Protein AF-A0A534XNW6-F1 (afdb_monomer)

Nearest PDB structures (foldseek):
  6uzi-assembly2_D  TM=9.357E-01  e=8.043E-11  Elizabethkingia anophelis NUHP1
  3urh-assembly1_A  TM=9.226E-01  e=1.064E-09  Sinorhizobium meliloti 1021
  5vdn-assembly1_B  TM=9.084E-01  e=1.914E-08  Yersinia pestis KIM10+
  1get-assembly1_B  TM=9.087E-01  e=2.767E-08  Escherichia coli
  1geu-assembly1_A  TM=9.110E-01  e=3.130E-08  Escherichia coli

pLDDT: mean 72.31, std 28.42, range [26.05, 97.75]

Structure (mmCIF, N/CA/C/O backbone):
data_AF-A0A534XNW6-F1
#
_entry.id   AF-A0A534XNW6-F1
#
loop_
_atom_site.group_PDB
_atom_site.id
_atom_site.type_symbol
_atom_site.label_atom_id
_atom_site.label_alt_id
_atom_site.label_comp_id
_atom_site.label_asym_id
_atom_site.label_entity_id
_atom_site.label_seq_id
_atom_site.pdbx_PDB_ins_code
_atom_site.Cartn_x
_atom_site.Cartn_y
_atom_site.Cartn_z
_atom_site.occupancy
_atom_site.B_iso_or_equiv
_atom_site.auth_seq_id
_atom_site.auth_comp_id
_atom_site.auth_asym_id
_atom_site.auth_atom_id
_atom_site.pdbx_PDB_model_num
ATOM 1 N N . ALA A 1 1 ? -4.915 10.545 27.052 1.00 74.06 1 ALA A N 1
ATOM 2 C CA . ALA A 1 1 ? -6.074 9.670 26.770 1.00 74.06 1 ALA A CA 1
ATOM 3 C C . ALA A 1 1 ? -5.550 8.397 26.117 1.00 74.06 1 ALA A C 1
ATOM 5 O O . ALA A 1 1 ? -4.663 8.521 25.283 1.00 74.06 1 ALA A O 1
ATOM 6 N N . LYS A 1 2 ? -6.021 7.207 26.517 1.00 90.06 2 LYS A N 1
ATOM 7 C CA . LYS A 1 2 ? -5.617 5.939 25.881 1.00 90.06 2 LYS A CA 1
ATOM 8 C C . LYS A 1 2 ? -6.342 5.812 24.538 1.00 90.06 2 LYS A C 1
ATOM 10 O O . LYS A 1 2 ? -7.557 5.991 24.503 1.00 90.06 2 LYS A O 1
ATOM 15 N N . ALA A 1 3 ? -5.605 5.531 23.468 1.00 96.12 3 ALA A N 1
ATOM 16 C CA . ALA A 1 3 ? -6.149 5.307 22.134 1.00 96.12 3 ALA A CA 1
ATOM 17 C C . ALA A 1 3 ? -5.810 3.888 21.669 1.00 96.12 3 ALA A C 1
ATOM 19 O O . ALA A 1 3 ? -4.700 3.404 21.896 1.00 96.12 3 ALA A O 1
ATOM 20 N N . VAL A 1 4 ? -6.777 3.243 21.022 1.00 96.25 4 VAL A N 1
ATOM 21 C CA . VAL A 1 4 ? -6.652 1.899 20.456 1.00 96.25 4 VAL A CA 1
ATOM 22 C C . VAL A 1 4 ? -7.084 1.974 18.998 1.00 96.25 4 VAL A C 1
ATOM 24 O O . VAL A 1 4 ? -8.091 2.607 18.679 1.00 96.25 4 VAL A O 1
ATOM 27 N N . CYS A 1 5 ? -6.317 1.348 18.116 1.00 96.75 5 CYS A N 1
ATOM 28 C CA . CYS A 1 5 ? -6.625 1.209 16.704 1.00 96.75 5 CYS A CA 1
ATOM 29 C C . CYS A 1 5 ? -6.760 -0.278 16.380 1.00 96.75 5 CYS A C 1
ATOM 31 O O . CYS A 1 5 ? -5.854 -1.062 16.664 1.00 96.75 5 CYS A O 1
ATOM 33 N N . ILE A 1 6 ? -7.901 -0.647 15.802 1.00 96.88 6 ILE A N 1
ATOM 34 C CA . ILE A 1 6 ? -8.197 -2.009 15.364 1.00 96.88 6 ILE A CA 1
ATOM 35 C C . ILE A 1 6 ? -8.017 -2.038 13.849 1.00 96.88 6 ILE A C 1
ATOM 37 O O . ILE A 1 6 ? -8.695 -1.297 13.137 1.00 96.88 6 ILE A O 1
ATOM 41 N N . GLU A 1 7 ? -7.090 -2.859 13.371 1.00 96.19 7 GLU A N 1
ATOM 42 C CA . GLU A 1 7 ? -6.780 -3.008 11.949 1.00 96.19 7 GLU A CA 1
ATOM 43 C C . GLU A 1 7 ? -6.587 -4.492 11.634 1.00 96.19 7 GLU A C 1
ATOM 45 O O . GLU A 1 7 ? -5.832 -5.186 12.315 1.00 96.19 7 GLU A O 1
ATOM 50 N N . LYS A 1 8 ? -7.275 -4.974 10.600 1.00 95.31 8 LYS A N 1
ATOM 51 C CA . LYS A 1 8 ? -7.240 -6.378 10.175 1.00 95.31 8 LYS A CA 1
ATOM 52 C C . LYS A 1 8 ? -6.026 -6.684 9.302 1.00 95.31 8 LYS A C 1
ATOM 54 O O . LYS A 1 8 ? -5.578 -7.825 9.245 1.00 95.31 8 LYS A O 1
ATOM 59 N N . GLU A 1 9 ? -5.509 -5.676 8.606 1.00 95.06 9 GLU A N 1
ATOM 60 C CA . GLU A 1 9 ? -4.388 -5.839 7.694 1.00 95.06 9 GLU A CA 1
ATOM 61 C C . GLU A 1 9 ? -3.073 -6.110 8.449 1.00 95.06 9 GLU A C 1
ATOM 63 O O . GLU A 1 9 ? -2.855 -5.589 9.548 1.00 95.06 9 GLU A O 1
ATOM 68 N N . PRO A 1 10 ? -2.134 -6.885 7.869 1.00 92.19 10 PRO A N 1
ATOM 69 C CA . PRO A 1 10 ? -0.879 -7.231 8.540 1.00 92.19 10 PRO A CA 1
ATOM 70 C C . PRO A 1 10 ? 0.060 -6.036 8.760 1.00 92.19 10 PRO A C 1
ATOM 72 O O . PRO A 1 10 ? 0.997 -6.143 9.553 1.00 92.19 10 PRO A O 1
ATOM 75 N N . GLU A 1 11 ? -0.188 -4.908 8.089 1.00 94.38 11 GLU A N 1
ATOM 76 C CA . GLU A 1 11 ? 0.557 -3.655 8.219 1.00 94.38 11 GLU A CA 1
ATOM 77 C C . GLU A 1 11 ? -0.404 -2.461 8.274 1.00 94.38 11 GLU A C 1
ATOM 79 O O . GLU A 1 11 ? -1.434 -2.454 7.600 1.00 94.38 11 GLU A O 1
ATOM 84 N N . LEU A 1 12 ? -0.024 -1.422 9.020 1.00 96.12 12 LEU A N 1
ATOM 85 C CA . LEU A 1 12 ? -0.782 -0.174 9.135 1.00 96.12 12 LEU A CA 1
ATOM 86 C C . LEU A 1 12 ? -0.706 0.677 7.855 1.00 96.12 12 LEU A C 1
ATOM 88 O O . LEU A 1 12 ? 0.255 0.600 7.092 1.00 96.12 12 LEU A O 1
ATOM 92 N N . GLY A 1 13 ? -1.697 1.557 7.669 1.00 95.00 13 GLY A N 1
ATOM 93 C CA . GLY A 1 13 ? -1.730 2.567 6.599 1.00 95.00 13 GLY A CA 1
ATOM 94 C C . GLY A 1 13 ? -2.852 2.399 5.569 1.00 95.00 13 GLY A C 1
ATOM 95 O O . GLY A 1 13 ? -3.038 3.276 4.720 1.00 95.00 13 GLY A O 1
ATOM 96 N N . GLY A 1 14 ? -3.615 1.306 5.660 1.00 95.38 14 GLY A N 1
ATOM 97 C CA . GLY A 1 14 ? -4.796 1.045 4.837 1.00 95.38 14 GLY A CA 1
ATOM 98 C C . GLY A 1 14 ? -4.516 1.045 3.330 1.00 95.38 14 GLY A C 1
ATOM 99 O O . GLY A 1 14 ? -3.379 0.883 2.876 1.00 95.38 14 GLY A O 1
ATOM 100 N N . THR A 1 15 ? -5.567 1.264 2.535 1.00 95.12 15 THR A N 1
ATOM 101 C CA . THR A 1 15 ? -5.495 1.227 1.065 1.00 95.12 15 THR A CA 1
ATOM 102 C C . THR A 1 15 ? -4.486 2.229 0.511 1.00 95.12 15 THR A C 1
ATOM 104 O O . THR A 1 15 ? -3.679 1.882 -0.340 1.00 95.12 15 THR A O 1
ATOM 107 N N . CYS A 1 16 ? -4.502 3.472 1.001 1.00 95.12 16 CYS A N 1
ATOM 108 C CA . CYS A 1 16 ? -3.689 4.562 0.456 1.00 95.12 16 CYS A CA 1
ATOM 109 C C . CYS A 1 16 ? -2.183 4.254 0.501 1.00 95.12 16 CYS A C 1
ATOM 111 O O . CYS A 1 16 ? -1.476 4.490 -0.483 1.00 95.12 16 CYS A O 1
ATOM 113 N N . LEU A 1 17 ? -1.711 3.724 1.633 1.00 96.19 17 LEU A N 1
ATOM 114 C CA . LEU A 1 17 ? -0.295 3.472 1.868 1.00 96.19 17 LEU A CA 1
ATOM 115 C C . LEU A 1 17 ? 0.172 2.155 1.244 1.00 96.19 17 LEU A C 1
ATOM 117 O O . LEU A 1 17 ? 1.243 2.114 0.648 1.00 96.19 17 LEU A O 1
ATOM 121 N N . ARG A 1 18 ? -0.631 1.092 1.365 1.00 94.88 18 ARG A N 1
ATOM 122 C CA . ARG A 1 18 ? -0.224 -0.263 0.971 1.00 94.88 18 ARG A CA 1
ATOM 123 C C . ARG A 1 18 ? -0.470 -0.570 -0.501 1.00 94.88 18 ARG A C 1
ATOM 125 O O . ARG A 1 18 ? 0.420 -1.061 -1.182 1.00 94.88 18 ARG A O 1
ATOM 132 N N . ILE A 1 19 ? -1.681 -0.290 -0.978 1.00 94.19 19 ILE A N 1
ATOM 133 C CA . ILE A 1 19 ? -2.218 -0.803 -2.254 1.00 94.19 19 ILE A CA 1
ATOM 134 C C . ILE A 1 19 ? -2.951 0.286 -3.049 1.00 94.19 19 ILE A C 1
ATOM 136 O O . ILE A 1 19 ? -3.943 0.039 -3.726 1.00 94.19 19 ILE A O 1
ATOM 140 N N . GLY A 1 20 ? -2.502 1.531 -2.926 1.00 94.00 20 GLY A N 1
ATOM 141 C CA . GLY A 1 20 ? -3.212 2.674 -3.483 1.00 94.00 20 GLY A CA 1
ATOM 142 C C . GLY A 1 20 ? -2.257 3.773 -3.894 1.00 94.00 20 GLY A C 1
ATOM 143 O O . GLY A 1 20 ? -1.416 3.599 -4.767 1.00 94.00 20 GLY A O 1
ATOM 144 N N . CYS A 1 21 ? -2.383 4.941 -3.273 1.00 95.38 21 CYS A N 1
ATOM 145 C CA . CYS A 1 21 ? -1.629 6.117 -3.672 1.00 95.38 21 CYS A CA 1
ATOM 146 C C . CYS A 1 21 ? -0.120 5.884 -3.690 1.00 95.38 21 CYS A C 1
ATOM 148 O O . CYS A 1 21 ? 0.494 6.111 -4.723 1.00 95.38 21 CYS A O 1
ATOM 150 N N . ILE A 1 22 ? 0.480 5.467 -2.581 1.00 96.25 22 ILE A N 1
ATOM 151 C CA . ILE A 1 22 ? 1.942 5.395 -2.470 1.00 96.25 22 ILE A CA 1
ATOM 152 C C . ILE A 1 22 ? 2.576 4.489 -3.532 1.00 96.25 22 ILE A C 1
ATOM 154 O O . ILE A 1 22 ? 3.425 4.993 -4.272 1.00 96.25 22 ILE A O 1
ATOM 158 N N . PRO A 1 23 ? 2.152 3.223 -3.705 1.00 95.31 23 PRO A N 1
ATOM 159 C CA . PRO A 1 23 ? 2.704 2.384 -4.765 1.00 95.31 23 PRO A CA 1
ATOM 160 C C . PRO A 1 23 ? 2.442 2.950 -6.171 1.00 95.31 23 PRO A C 1
ATOM 162 O O . PRO A 1 23 ? 3.345 2.923 -7.006 1.00 95.31 23 PRO A O 1
ATOM 165 N N . THR A 1 24 ? 1.273 3.551 -6.433 1.00 94.19 24 THR A N 1
ATOM 166 C CA . THR A 1 24 ? 1.010 4.215 -7.722 1.00 94.19 24 THR A CA 1
ATOM 167 C C . THR A 1 24 ? 1.975 5.374 -7.970 1.00 94.19 24 THR A C 1
ATOM 169 O O . THR A 1 24 ? 2.519 5.503 -9.063 1.00 94.19 24 THR A O 1
ATOM 172 N N . LYS A 1 25 ? 2.215 6.231 -6.970 1.00 95.94 25 LYS A N 1
ATOM 173 C CA . LYS A 1 25 ? 3.104 7.394 -7.122 1.00 95.94 25 LYS A CA 1
ATOM 174 C C . LYS A 1 25 ? 4.567 6.968 -7.248 1.00 95.94 25 LYS A C 1
ATOM 176 O O . LYS A 1 25 ? 5.302 7.613 -7.986 1.00 95.94 25 LYS A O 1
ATOM 181 N N . ALA A 1 26 ? 4.968 5.872 -6.605 1.00 95.44 26 ALA A N 1
ATOM 182 C CA . ALA A 1 26 ? 6.280 5.270 -6.817 1.00 95.44 26 ALA A CA 1
ATOM 183 C C . ALA A 1 26 ? 6.472 4.891 -8.298 1.00 95.44 26 ALA A C 1
ATOM 185 O O . ALA A 1 26 ? 7.419 5.345 -8.934 1.00 95.44 26 ALA A O 1
ATOM 186 N N . TRP A 1 27 ? 5.527 4.169 -8.900 1.00 93.44 27 TRP A N 1
ATOM 187 C CA . TRP A 1 27 ? 5.601 3.854 -10.330 1.00 93.44 27 TRP A CA 1
ATOM 188 C C . TRP A 1 27 ? 5.578 5.086 -11.240 1.00 93.44 27 TRP A C 1
ATOM 190 O O . TRP A 1 27 ? 6.344 5.142 -12.202 1.00 93.44 27 TRP A O 1
ATOM 200 N N . VAL A 1 28 ? 4.748 6.089 -10.936 1.00 94.06 28 VAL A N 1
ATOM 201 C CA . VAL A 1 28 ? 4.724 7.354 -11.693 1.00 94.06 28 VAL A CA 1
ATOM 202 C C . VAL A 1 28 ? 6.088 8.047 -11.646 1.00 94.06 28 VAL A C 1
ATOM 204 O O . VAL A 1 28 ? 6.552 8.538 -12.672 1.00 94.06 28 VAL A O 1
ATOM 207 N N . GLN A 1 29 ? 6.763 8.040 -10.495 1.00 95.62 29 GLN A N 1
ATOM 208 C CA . GLN A 1 29 ? 8.113 8.584 -10.342 1.00 95.62 29 GLN A CA 1
ATOM 209 C C . GLN A 1 29 ? 9.128 7.825 -11.215 1.00 95.62 29 GLN A C 1
ATOM 211 O O . GLN A 1 29 ? 9.915 8.448 -11.926 1.00 95.62 29 GLN A O 1
ATOM 216 N N . THR A 1 30 ? 9.094 6.488 -11.210 1.00 93.94 30 THR A N 1
ATOM 217 C CA . THR A 1 30 ? 9.953 5.659 -12.074 1.00 93.94 30 THR A CA 1
ATOM 218 C C . THR A 1 30 ? 9.722 5.973 -13.554 1.00 93.94 30 THR A C 1
ATOM 220 O O . THR A 1 30 ? 10.676 6.181 -14.302 1.00 93.94 30 THR A O 1
ATOM 223 N N . ALA A 1 31 ? 8.458 6.066 -13.973 1.00 91.94 31 ALA A N 1
ATOM 224 C CA . ALA A 1 31 ? 8.088 6.401 -15.345 1.00 91.94 31 ALA A CA 1
ATOM 225 C C . ALA A 1 31 ? 8.534 7.815 -15.745 1.00 91.94 31 ALA A C 1
ATOM 227 O O . ALA A 1 31 ? 8.981 8.028 -16.872 1.00 91.94 31 ALA A O 1
ATOM 228 N N . PHE A 1 32 ? 8.437 8.774 -14.823 1.00 94.75 32 PHE A N 1
ATOM 229 C CA . PHE A 1 32 ? 8.901 10.141 -15.032 1.00 94.75 32 PHE A CA 1
ATOM 230 C C . PHE A 1 32 ? 10.413 10.189 -15.279 1.00 94.75 32 PHE A C 1
ATOM 232 O O . PHE A 1 32 ? 10.846 10.810 -16.246 1.00 94.75 32 PHE A O 1
ATOM 239 N N . PHE A 1 33 ? 11.214 9.490 -14.471 1.00 94.88 33 PHE A N 1
ATOM 240 C CA . PHE A 1 33 ? 12.666 9.453 -14.666 1.00 94.88 33 PHE A CA 1
ATOM 241 C C . PHE A 1 33 ? 13.080 8.759 -15.961 1.00 94.88 33 PHE A C 1
ATOM 243 O O . PHE A 1 33 ? 13.987 9.244 -16.634 1.00 94.88 33 PHE A O 1
ATOM 250 N N . LEU A 1 34 ? 12.393 7.678 -16.342 1.00 93.69 34 LEU A N 1
ATOM 251 C CA . LEU A 1 34 ? 12.620 7.031 -17.633 1.00 93.69 34 LEU A CA 1
ATOM 252 C C . LEU A 1 34 ? 12.368 8.013 -18.787 1.00 93.69 34 LEU A C 1
ATOM 254 O O . LEU A 1 34 ? 13.209 8.165 -19.667 1.00 93.69 34 LEU A O 1
ATOM 258 N N . LYS A 1 35 ? 11.255 8.753 -18.736 1.00 92.31 35 LYS A N 1
ATOM 259 C CA . LYS A 1 35 ? 10.920 9.758 -19.751 1.00 92.31 35 LYS A CA 1
ATOM 260 C C . LYS A 1 35 ? 11.927 10.914 -19.798 1.00 92.31 35 LYS A C 1
ATOM 262 O O . LYS A 1 35 ? 12.280 11.379 -20.877 1.00 92.31 35 LYS A O 1
ATOM 267 N N . GLU A 1 36 ? 12.406 11.387 -18.650 1.00 94.19 36 GLU A N 1
ATOM 268 C CA . GLU A 1 36 ? 13.429 12.440 -18.603 1.00 94.19 36 GLU A CA 1
ATOM 269 C C . GLU A 1 36 ? 14.770 11.971 -19.187 1.00 94.19 36 GLU A C 1
ATOM 271 O O . GLU A 1 36 ? 15.421 12.730 -19.913 1.00 94.19 36 GLU A O 1
ATOM 276 N N . ALA A 1 37 ? 15.146 10.715 -18.931 1.00 93.12 37 ALA A N 1
ATOM 277 C CA . ALA A 1 37 ? 16.312 10.088 -19.538 1.00 93.12 37 ALA A CA 1
ATOM 278 C C . ALA A 1 37 ? 16.180 10.017 -21.074 1.00 93.12 37 ALA A C 1
ATOM 280 O O . ALA A 1 37 ? 17.121 10.369 -21.782 1.00 93.12 37 ALA A O 1
ATOM 281 N N . GLU A 1 38 ? 15.001 9.649 -21.587 1.00 90.94 38 GLU A N 1
ATOM 282 C CA . GLU A 1 38 ? 14.708 9.577 -23.028 1.00 90.94 38 GLU A CA 1
ATOM 283 C C . GLU A 1 38 ? 14.691 10.960 -23.714 1.00 90.94 38 GLU A C 1
ATOM 285 O O . GLU A 1 38 ? 15.247 11.130 -24.799 1.00 90.94 38 GLU A O 1
ATOM 290 N N . GLU A 1 39 ? 14.040 11.963 -23.113 1.00 92.44 39 GLU A N 1
ATOM 291 C CA . GLU A 1 39 ? 13.653 13.195 -23.823 1.00 92.44 39 GLU A CA 1
ATOM 292 C C . GLU A 1 39 ? 14.423 14.461 -23.414 1.00 92.44 39 GLU A C 1
ATOM 294 O O . GLU A 1 39 ? 14.436 15.455 -24.159 1.00 92.44 39 GLU A O 1
ATOM 299 N N . SER A 1 40 ? 14.991 14.490 -22.207 1.00 93.44 40 SER A N 1
ATOM 300 C CA . SER A 1 40 ? 15.473 15.727 -21.578 1.00 93.44 40 SER A CA 1
ATOM 301 C C . SER A 1 40 ? 16.986 15.747 -21.378 1.00 93.44 40 SER A C 1
ATOM 303 O O . SER A 1 40 ? 17.600 16.796 -21.569 1.00 93.44 40 SER A O 1
ATOM 305 N N . PHE A 1 41 ? 17.612 14.615 -21.052 1.00 94.19 41 PHE A N 1
ATOM 306 C CA . PHE A 1 41 ? 19.032 14.573 -20.671 1.00 94.19 41 PHE A CA 1
ATOM 307 C C . PHE A 1 41 ? 19.967 15.078 -21.777 1.00 94.19 41 PHE A C 1
ATOM 309 O O . PHE A 1 41 ? 20.851 15.894 -21.509 1.00 94.19 41 PHE A O 1
ATOM 316 N N . ALA A 1 42 ? 19.697 14.717 -23.035 1.00 93.75 42 ALA A N 1
ATOM 317 C CA . ALA A 1 42 ? 20.477 15.195 -24.176 1.00 93.75 42 ALA A CA 1
ATOM 318 C C . ALA A 1 42 ? 20.455 16.730 -24.318 1.00 93.75 42 ALA A C 1
ATOM 320 O O . ALA A 1 42 ? 21.465 17.333 -24.679 1.00 93.75 42 ALA A O 1
ATOM 321 N N . LYS A 1 43 ? 19.333 17.384 -23.978 1.00 94.50 43 LYS A N 1
ATOM 322 C CA . LYS A 1 43 ? 19.196 18.856 -24.016 1.00 94.50 43 LYS A CA 1
ATOM 323 C C . LYS A 1 43 ? 20.028 19.544 -22.935 1.00 94.50 43 LYS A C 1
ATOM 325 O O . LYS A 1 43 ? 20.386 20.705 -23.090 1.00 94.50 43 LYS A O 1
ATOM 330 N N . LEU A 1 44 ? 20.334 18.824 -21.859 1.00 95.12 44 LEU A N 1
ATOM 331 C CA . LEU A 1 44 ? 21.196 19.272 -20.767 1.00 95.12 44 LEU A CA 1
ATOM 332 C C . LEU A 1 44 ? 22.675 18.922 -21.010 1.00 95.12 44 LEU A C 1
ATOM 334 O O . LEU A 1 44 ? 23.506 19.133 -20.134 1.00 95.12 44 LEU A O 1
ATOM 338 N N . GLY A 1 45 ? 23.013 18.370 -22.181 1.00 95.06 45 GLY A N 1
ATOM 339 C CA . GLY A 1 45 ? 24.369 17.923 -22.509 1.00 95.06 45 GLY A CA 1
ATOM 340 C C . GLY A 1 45 ? 24.760 16.580 -21.883 1.00 95.06 45 GLY A C 1
ATOM 341 O O . GLY A 1 45 ? 25.900 16.147 -22.049 1.00 95.06 45 GLY A O 1
ATOM 342 N N . ILE A 1 46 ? 23.834 15.896 -21.203 1.00 95.88 46 ILE A N 1
ATOM 343 C CA . ILE A 1 46 ? 24.056 14.574 -20.612 1.00 95.88 46 ILE A CA 1
ATOM 344 C C . ILE A 1 46 ? 23.815 13.518 -21.692 1.00 95.88 46 ILE A C 1
ATOM 346 O O . ILE A 1 46 ? 22.717 13.407 -22.238 1.00 95.88 46 ILE A O 1
ATOM 350 N N . LYS A 1 47 ? 24.847 12.731 -22.001 1.00 93.19 47 LYS A N 1
ATOM 351 C CA . LYS A 1 47 ? 24.778 11.653 -22.993 1.00 93.19 47 LYS A CA 1
ATOM 352 C C . LYS A 1 47 ? 24.695 10.309 -22.281 1.00 93.19 47 LYS A C 1
ATOM 354 O O . LYS A 1 47 ? 25.601 9.958 -21.533 1.00 93.19 47 LYS A O 1
ATOM 359 N N . ILE A 1 48 ? 23.625 9.571 -22.544 1.00 92.12 48 ILE A N 1
ATOM 360 C CA . ILE A 1 48 ? 23.399 8.211 -22.051 1.00 92.12 48 ILE A CA 1
ATOM 361 C C . ILE A 1 48 ? 23.012 7.307 -23.223 1.00 92.12 48 ILE A C 1
ATOM 363 O O . ILE A 1 48 ? 22.558 7.793 -24.260 1.00 92.12 48 ILE A O 1
ATOM 367 N N . SER A 1 49 ? 23.208 6.001 -23.068 1.00 90.94 49 SER A N 1
ATOM 368 C CA . SER A 1 49 ? 22.611 5.001 -23.955 1.00 90.94 49 SER A CA 1
ATOM 369 C C . SER A 1 49 ? 21.085 4.978 -23.804 1.00 90.94 49 SER A C 1
ATOM 371 O O . SER A 1 49 ? 20.552 5.526 -22.838 1.00 90.94 49 SER A O 1
ATOM 373 N N . GLU A 1 50 ? 20.388 4.326 -24.740 1.00 88.38 50 GLU A N 1
ATOM 374 C CA . GLU A 1 50 ? 18.934 4.145 -24.662 1.00 88.38 50 GLU A CA 1
ATOM 375 C C . GLU A 1 50 ? 18.546 3.527 -23.306 1.00 88.38 50 GLU A C 1
ATOM 377 O O . GLU A 1 50 ? 19.066 2.464 -22.948 1.00 88.38 50 GLU A O 1
ATOM 382 N N . PRO A 1 51 ? 17.704 4.204 -22.506 1.00 90.00 51 PRO A N 1
ATOM 383 C CA . PRO A 1 51 ? 17.378 3.731 -21.174 1.00 90.00 51 PRO A CA 1
ATOM 384 C C . PRO A 1 51 ? 16.406 2.549 -21.249 1.00 90.00 51 PRO A C 1
ATOM 386 O O . PRO A 1 51 ? 15.392 2.588 -21.941 1.00 90.00 51 PRO A O 1
ATOM 389 N N . THR A 1 52 ? 16.693 1.498 -20.485 1.00 90.00 52 THR A N 1
ATOM 390 C CA . THR A 1 52 ? 15.847 0.303 -20.381 1.00 90.00 52 THR A CA 1
ATOM 391 C C . THR A 1 52 ? 15.239 0.195 -18.989 1.00 90.00 52 THR A C 1
ATOM 393 O O . THR A 1 52 ? 15.920 0.446 -17.994 1.00 90.00 52 THR A O 1
ATOM 396 N N . LEU A 1 53 ? 13.977 -0.227 -18.901 1.00 90.06 53 LEU A N 1
ATOM 397 C CA . LEU A 1 53 ? 13.300 -0.451 -17.624 1.00 90.06 53 LEU A CA 1
ATOM 398 C C . LEU A 1 53 ? 13.394 -1.920 -17.201 1.00 90.06 53 LEU A C 1
ATOM 400 O O . LEU A 1 53 ? 12.778 -2.784 -17.822 1.00 90.06 53 LEU A O 1
ATOM 404 N N . ASP A 1 54 ? 14.077 -2.176 -16.089 1.00 92.25 54 ASP A N 1
ATOM 405 C CA . ASP A 1 54 ? 13.908 -3.414 -15.331 1.00 92.25 54 ASP A CA 1
ATOM 406 C C . ASP A 1 54 ? 12.722 -3.268 -14.368 1.00 92.25 54 ASP A C 1
ATOM 408 O O . ASP A 1 54 ? 12.782 -2.578 -13.344 1.00 92.25 54 ASP A O 1
ATOM 412 N N . PHE A 1 55 ? 11.611 -3.910 -14.722 1.00 91.62 55 PHE A N 1
ATOM 413 C CA . PHE A 1 55 ? 10.378 -3.821 -13.952 1.00 91.62 55 PHE A CA 1
ATOM 414 C C . PHE A 1 55 ? 10.436 -4.581 -12.620 1.00 91.62 55 PHE A C 1
ATOM 416 O O . PHE A 1 55 ? 9.760 -4.178 -11.672 1.00 91.62 55 PHE A O 1
ATOM 423 N N . ALA A 1 56 ? 11.251 -5.636 -12.515 1.00 93.06 56 ALA A N 1
ATOM 424 C CA . ALA A 1 56 ? 11.413 -6.371 -11.263 1.00 93.06 56 ALA A CA 1
ATOM 425 C C . ALA A 1 56 ? 12.091 -5.475 -10.220 1.00 93.06 56 ALA A C 1
ATOM 427 O O . ALA A 1 56 ? 11.524 -5.233 -9.153 1.00 93.06 56 ALA A O 1
ATOM 428 N N . THR A 1 57 ? 13.212 -4.856 -10.595 1.00 94.00 57 THR A N 1
ATOM 429 C CA . THR A 1 57 ? 13.920 -3.885 -9.747 1.00 94.00 57 THR A CA 1
ATOM 430 C C . THR A 1 57 ? 13.031 -2.684 -9.384 1.00 94.00 57 THR A C 1
ATOM 432 O O . THR A 1 57 ? 13.003 -2.242 -8.233 1.00 94.00 57 THR A O 1
ATOM 435 N N . ALA A 1 58 ? 12.228 -2.168 -10.324 1.00 93.94 58 ALA A N 1
ATOM 436 C CA . ALA A 1 58 ? 11.277 -1.089 -10.031 1.00 93.94 58 ALA A CA 1
ATOM 437 C C . ALA A 1 58 ? 10.199 -1.501 -9.007 1.00 93.94 58 ALA A C 1
ATOM 439 O O . ALA A 1 58 ? 9.791 -0.699 -8.161 1.00 93.94 58 ALA A O 1
ATOM 440 N N . ASN A 1 59 ? 9.739 -2.753 -9.062 1.00 94.38 59 ASN A N 1
ATOM 441 C CA . ASN A 1 59 ? 8.783 -3.304 -8.107 1.00 94.38 59 ASN A CA 1
ATOM 442 C C . ASN A 1 59 ? 9.382 -3.514 -6.715 1.00 94.38 59 ASN A C 1
ATOM 444 O O . ASN A 1 59 ? 8.707 -3.224 -5.725 1.00 94.38 59 ASN A O 1
ATOM 448 N N . GLU A 1 60 ? 10.632 -3.961 -6.629 1.00 96.12 60 GLU A N 1
ATOM 449 C CA . GLU A 1 60 ? 11.365 -4.055 -5.364 1.00 96.12 60 GLU A CA 1
ATOM 450 C C . GLU A 1 60 ? 11.530 -2.678 -4.720 1.00 96.12 60 GLU A C 1
ATOM 452 O O . GLU A 1 60 ? 11.238 -2.503 -3.535 1.00 96.12 60 GLU A O 1
ATOM 457 N N . TRP A 1 61 ? 11.897 -1.667 -5.512 1.00 96.06 61 TRP A N 1
ATOM 458 C CA . TRP A 1 61 ? 11.992 -0.291 -5.031 1.00 96.06 61 TRP A CA 1
ATOM 459 C C . TRP A 1 61 ? 10.642 0.236 -4.521 1.00 96.06 61 TRP A C 1
ATOM 461 O O . TRP A 1 61 ? 10.565 0.774 -3.414 1.00 96.06 61 TRP A O 1
ATOM 471 N N . LYS A 1 62 ? 9.549 0.017 -5.268 1.00 96.06 62 LYS A N 1
ATOM 472 C CA . LYS A 1 62 ? 8.182 0.340 -4.818 1.00 96.06 62 LYS A CA 1
ATOM 473 C C . LYS A 1 62 ? 7.865 -0.331 -3.477 1.00 96.06 62 LYS A C 1
ATOM 475 O O . LYS A 1 62 ? 7.362 0.330 -2.569 1.00 96.06 62 LYS A O 1
ATOM 480 N N . ALA A 1 63 ? 8.148 -1.628 -3.347 1.00 96.00 63 ALA A N 1
ATOM 481 C CA . ALA A 1 63 ? 7.893 -2.381 -2.122 1.00 96.00 63 ALA A CA 1
ATOM 482 C C . ALA A 1 63 ? 8.712 -1.839 -0.938 1.00 96.00 63 ALA A C 1
ATOM 484 O O . ALA A 1 63 ? 8.185 -1.718 0.168 1.00 96.00 63 ALA A O 1
ATOM 485 N N . ALA A 1 64 ? 9.964 -1.437 -1.172 1.00 97.38 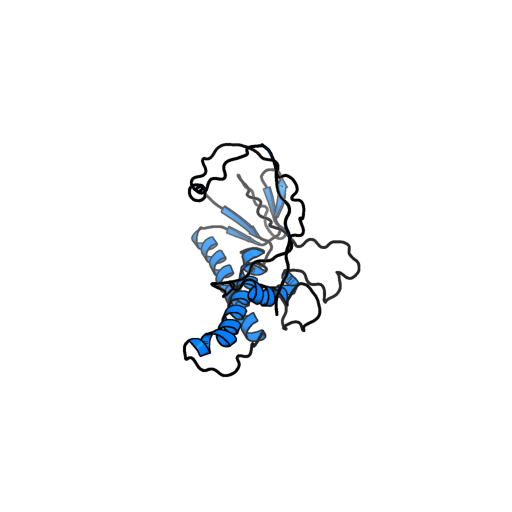64 ALA A N 1
ATOM 486 C CA . ALA A 1 64 ? 10.802 -0.798 -0.163 1.00 97.38 64 ALA A CA 1
ATOM 487 C C . ALA A 1 64 ? 10.217 0.544 0.313 1.00 97.38 64 ALA A C 1
ATOM 489 O O . ALA A 1 64 ? 10.164 0.786 1.519 1.00 97.38 64 ALA A O 1
ATOM 490 N N . VAL A 1 65 ? 9.710 1.379 -0.602 1.00 97.38 65 VAL A N 1
ATOM 491 C CA . VAL A 1 65 ? 9.036 2.647 -0.259 1.00 97.38 65 VAL A CA 1
ATOM 492 C C . VAL A 1 65 ? 7.797 2.397 0.602 1.00 97.38 65 VAL A C 1
ATOM 494 O O . VAL A 1 65 ? 7.625 3.048 1.635 1.00 97.38 65 VAL A O 1
ATOM 497 N N . VAL A 1 66 ? 6.951 1.436 0.215 1.00 97.25 66 VAL A N 1
ATOM 498 C CA . VAL A 1 66 ? 5.756 1.071 0.994 1.00 97.25 66 VAL A CA 1
ATOM 499 C C . VAL A 1 66 ? 6.158 0.596 2.388 1.00 97.25 66 VAL A C 1
ATOM 501 O O . VAL A 1 66 ? 5.667 1.144 3.372 1.00 97.25 66 VAL A O 1
ATOM 504 N N . LYS A 1 67 ? 7.115 -0.334 2.488 1.00 97.31 67 LYS A N 1
ATOM 505 C CA . LYS A 1 67 ? 7.616 -0.865 3.764 1.00 97.31 67 LYS A CA 1
ATOM 506 C C . LYS A 1 67 ? 8.188 0.228 4.671 1.00 97.31 67 LYS A C 1
ATOM 508 O O . LYS A 1 67 ? 7.941 0.242 5.879 1.00 97.31 67 LYS A O 1
ATOM 513 N N . GLN A 1 68 ? 8.952 1.164 4.110 1.00 97.62 68 GLN A N 1
ATOM 514 C CA . GLN A 1 68 ? 9.483 2.301 4.862 1.00 97.62 68 GLN A CA 1
ATOM 515 C C . GLN A 1 68 ? 8.347 3.139 5.460 1.00 97.62 68 GLN A C 1
ATOM 517 O O . GLN A 1 68 ? 8.397 3.517 6.629 1.00 97.62 68 GLN A O 1
ATOM 522 N N . MET A 1 69 ? 7.299 3.416 4.684 1.00 97.69 69 MET A N 1
ATOM 523 C CA . MET A 1 69 ? 6.180 4.207 5.182 1.00 97.69 69 MET A CA 1
ATOM 524 C C . MET A 1 69 ? 5.313 3.440 6.190 1.00 97.69 69 MET A C 1
ATOM 526 O O . MET A 1 69 ? 4.965 4.016 7.220 1.00 97.69 69 MET A O 1
ATOM 530 N N . THR A 1 70 ? 4.996 2.160 5.958 1.00 97.50 70 THR A N 1
ATOM 531 C CA . THR A 1 70 ? 4.182 1.342 6.885 1.00 97.50 70 THR A CA 1
ATOM 532 C C . THR A 1 70 ? 4.874 1.186 8.242 1.00 97.50 70 THR A C 1
ATOM 534 O O . THR A 1 70 ? 4.260 1.395 9.291 1.00 97.50 70 THR A O 1
ATOM 537 N N . SER A 1 71 ? 6.183 0.919 8.238 1.00 96.81 71 SER A N 1
ATOM 538 C CA . SER A 1 71 ? 7.005 0.869 9.456 1.00 96.81 71 SER A CA 1
ATOM 539 C C . SER A 1 71 ? 7.118 2.229 10.156 1.00 96.81 71 SER A C 1
ATOM 541 O O . SER A 1 71 ? 7.109 2.294 11.390 1.00 96.81 71 SER A O 1
ATOM 543 N N . GLY A 1 72 ? 7.142 3.327 9.395 1.00 97.75 72 GLY A N 1
ATOM 544 C CA . GLY A 1 72 ? 7.044 4.685 9.928 1.00 97.75 72 GLY A CA 1
ATOM 545 C C . GLY A 1 72 ? 5.740 4.916 10.697 1.00 97.75 72 GLY A C 1
ATOM 546 O O . GLY A 1 72 ? 5.774 5.429 11.815 1.00 97.75 72 GLY A O 1
ATOM 547 N N . VAL A 1 73 ? 4.598 4.463 10.165 1.00 97.50 73 VAL A N 1
ATOM 548 C CA . VAL A 1 73 ? 3.303 4.550 10.869 1.00 97.50 73 VAL A CA 1
ATOM 549 C C . VAL A 1 73 ? 3.307 3.723 12.156 1.00 97.50 73 VAL A C 1
ATOM 551 O O . VAL A 1 73 ? 2.895 4.224 13.202 1.00 97.50 73 VAL A O 1
ATOM 554 N N . ALA A 1 74 ? 3.830 2.495 12.121 1.00 96.25 74 ALA A N 1
ATOM 555 C CA . ALA A 1 74 ? 3.957 1.666 13.322 1.00 96.25 74 ALA A CA 1
ATOM 556 C C . ALA A 1 74 ? 4.839 2.330 14.396 1.00 96.25 74 ALA A C 1
ATOM 558 O O . ALA A 1 74 ? 4.529 2.293 15.589 1.00 96.25 74 ALA A O 1
ATOM 559 N N . SER A 1 75 ? 5.908 3.005 13.970 1.00 97.38 75 SER A N 1
ATOM 560 C CA . SER A 1 75 ? 6.788 3.764 14.861 1.00 97.38 75 SER A CA 1
ATOM 561 C C . SER A 1 75 ? 6.064 4.960 15.487 1.00 97.38 75 SER A C 1
ATOM 563 O O . SER A 1 75 ? 6.201 5.198 16.686 1.00 97.38 75 SER A O 1
ATOM 565 N N . LEU A 1 76 ? 5.234 5.670 14.714 1.00 97.19 76 LEU A N 1
ATOM 566 C CA . LEU A 1 76 ? 4.399 6.763 15.219 1.00 97.19 76 LEU A CA 1
ATOM 567 C C . LEU A 1 76 ? 3.356 6.273 16.228 1.00 97.19 76 LEU A C 1
ATOM 569 O O . LEU A 1 76 ? 3.147 6.941 17.238 1.00 97.19 76 LEU A O 1
ATOM 573 N N . PHE A 1 77 ? 2.739 5.110 16.009 1.00 96.50 77 PHE A N 1
ATOM 574 C CA . PHE A 1 77 ? 1.815 4.516 16.981 1.00 96.50 77 PHE A CA 1
ATOM 575 C C . PHE A 1 77 ? 2.513 4.255 18.314 1.00 96.50 77 PHE A C 1
ATOM 577 O O . PHE A 1 77 ? 2.033 4.700 19.355 1.00 96.50 77 PHE A O 1
ATOM 584 N N . LYS A 1 78 ? 3.695 3.627 18.273 1.00 95.12 78 LYS A N 1
ATOM 585 C CA . LYS A 1 78 ? 4.505 3.373 19.469 1.00 95.12 78 LYS A CA 1
ATOM 586 C C . LYS A 1 78 ? 4.897 4.672 20.179 1.00 95.12 78 LYS A C 1
ATOM 588 O O . LYS A 1 78 ? 4.744 4.764 21.393 1.00 95.12 78 LYS A O 1
ATOM 593 N N . ALA A 1 79 ? 5.359 5.677 19.434 1.00 97.06 79 ALA A N 1
ATOM 594 C CA . ALA A 1 79 ? 5.763 6.970 19.989 1.00 97.06 79 ALA A CA 1
ATOM 595 C C . ALA A 1 79 ? 4.599 7.726 20.654 1.00 97.06 79 ALA A C 1
ATOM 597 O O . ALA A 1 79 ? 4.808 8.439 21.630 1.00 97.06 79 ALA A O 1
ATOM 598 N N . ASN A 1 80 ? 3.375 7.548 20.150 1.00 97.19 80 ASN A N 1
ATOM 599 C CA . ASN A 1 80 ? 2.172 8.191 20.680 1.00 97.19 80 ASN A CA 1
ATOM 600 C C . ASN A 1 80 ? 1.391 7.313 21.677 1.00 97.19 80 ASN A C 1
ATOM 602 O O . ASN A 1 80 ? 0.313 7.709 22.117 1.00 97.19 80 ASN A O 1
ATOM 606 N N . GLY A 1 81 ? 1.900 6.128 22.032 1.00 95.88 81 GLY A N 1
ATOM 607 C CA . GLY A 1 81 ? 1.222 5.204 22.946 1.00 95.88 81 GLY A CA 1
ATOM 608 C C . GLY A 1 81 ? -0.125 4.688 22.421 1.00 95.88 81 GLY A C 1
ATOM 609 O O . GLY A 1 81 ? -1.020 4.402 23.217 1.00 95.88 81 GLY A O 1
ATOM 610 N N . VAL A 1 82 ? -0.288 4.606 21.097 1.00 97.00 82 VAL A N 1
ATOM 611 C CA . VAL A 1 82 ? -1.474 4.027 20.457 1.00 97.00 82 VAL A CA 1
ATOM 612 C C . VAL A 1 82 ? -1.305 2.516 20.395 1.00 97.00 82 VAL A C 1
ATOM 614 O O . VAL A 1 82 ? -0.339 2.007 19.826 1.00 97.00 82 VAL A O 1
ATOM 617 N N . GLU A 1 83 ? -2.261 1.798 20.970 1.00 95.00 83 GLU A N 1
ATOM 618 C CA . GLU A 1 83 ? -2.293 0.340 20.928 1.00 95.00 83 GLU A CA 1
ATOM 619 C C . GLU A 1 83 ? -2.831 -0.128 19.570 1.00 95.00 83 GLU A C 1
ATOM 621 O O . GLU A 1 83 ? -3.910 0.294 19.149 1.00 95.00 83 GLU A O 1
ATOM 626 N N . TRP A 1 84 ? -2.081 -0.986 18.876 1.00 94.56 84 TRP A N 1
ATOM 627 C CA . TRP A 1 84 ? -2.531 -1.627 17.642 1.00 94.56 84 TRP A CA 1
ATOM 628 C C . TRP A 1 84 ? -3.034 -3.035 17.948 1.00 94.56 84 TRP A C 1
ATOM 630 O O . TRP A 1 84 ? -2.246 -3.928 18.256 1.00 94.56 84 TRP A O 1
ATOM 640 N N . VAL A 1 85 ? -4.345 -3.222 17.819 1.00 95.19 85 VAL A N 1
ATOM 641 C CA . VAL A 1 85 ? -5.001 -4.524 17.913 1.00 95.19 85 VAL A CA 1
ATOM 642 C C . VAL A 1 85 ? -5.206 -5.062 16.501 1.00 95.19 85 VAL A C 1
ATOM 644 O O . VAL A 1 85 ? -5.820 -4.406 15.657 1.00 95.19 85 VAL A O 1
ATOM 647 N N . LYS A 1 86 ? -4.669 -6.254 16.235 1.00 94.50 86 LYS A N 1
ATOM 648 C CA . LYS A 1 86 ? -4.801 -6.920 14.937 1.00 94.50 86 LYS A CA 1
ATOM 649 C C . LYS A 1 86 ? -6.074 -7.752 14.901 1.00 94.50 86 LYS A C 1
ATOM 651 O O . LYS A 1 86 ? -6.211 -8.661 15.712 1.00 94.50 86 LYS A O 1
ATOM 656 N N . GLY A 1 87 ? -6.965 -7.463 13.959 1.00 95.19 87 GLY A N 1
ATOM 657 C CA . GLY A 1 87 ? -8.193 -8.233 13.762 1.00 95.19 87 GLY A CA 1
ATOM 658 C C . GLY A 1 87 ? -9.328 -7.415 13.156 1.00 95.19 87 GLY A C 1
ATOM 659 O O . GLY A 1 87 ? -9.231 -6.198 12.989 1.00 95.19 87 GLY A O 1
ATOM 660 N N . THR A 1 88 ? -10.426 -8.091 12.828 1.00 96.44 88 THR A N 1
ATOM 661 C CA . THR A 1 88 ? -11.652 -7.434 12.364 1.00 96.44 88 THR A CA 1
ATOM 662 C C . THR A 1 88 ? -12.475 -6.987 13.567 1.00 96.44 88 THR A C 1
ATOM 664 O O . THR A 1 88 ? -12.838 -7.803 14.410 1.00 96.44 88 THR A O 1
ATOM 667 N N . GLY A 1 89 ? -12.794 -5.695 13.642 1.00 96.12 89 GLY A N 1
ATOM 668 C CA . GLY A 1 89 ? -13.684 -5.149 14.666 1.00 96.12 89 GLY A CA 1
ATOM 669 C C . GLY A 1 89 ? -15.145 -5.121 14.213 1.00 96.12 89 GLY A C 1
ATOM 670 O O . GLY A 1 89 ? -15.450 -4.619 13.129 1.00 96.12 89 GLY A O 1
ATOM 671 N N . ARG A 1 90 ? -16.065 -5.584 15.063 1.00 96.81 90 ARG A N 1
ATOM 672 C CA . ARG A 1 90 ? -17.518 -5.455 14.880 1.00 96.81 90 ARG A CA 1
ATOM 673 C C . ARG A 1 90 ? -18.160 -4.864 16.132 1.00 96.81 90 ARG A C 1
ATOM 675 O O . ARG A 1 90 ? -17.877 -5.306 17.238 1.00 96.81 90 ARG A O 1
ATOM 682 N N . PHE A 1 91 ? -19.067 -3.901 15.970 1.00 96.94 91 PHE A N 1
ATOM 683 C CA . PHE A 1 91 ? -19.864 -3.396 17.093 1.00 96.94 91 PHE A CA 1
ATOM 684 C C . PHE A 1 91 ? -20.716 -4.530 17.681 1.00 96.94 91 PHE A C 1
ATOM 686 O O . PHE A 1 91 ? -21.608 -5.046 17.005 1.00 96.94 91 PHE A O 1
ATOM 693 N N . SER A 1 92 ? -20.428 -4.915 18.926 1.00 96.00 92 SER A N 1
ATOM 694 C CA . SER A 1 92 ? -21.218 -5.875 19.710 1.00 96.00 92 SER A CA 1
ATOM 695 C C . SER A 1 92 ? -22.215 -5.170 20.637 1.00 96.00 92 SER A C 1
ATOM 697 O O . SER A 1 92 ? -23.202 -5.770 21.054 1.00 96.00 92 SER A O 1
ATOM 699 N N . GLY A 1 93 ? -22.014 -3.874 20.891 1.00 95.06 93 GLY A N 1
ATOM 700 C CA . GLY A 1 93 ? -22.932 -3.017 21.637 1.00 95.06 93 GLY A CA 1
ATOM 701 C C . GLY A 1 93 ? -22.638 -1.524 21.436 1.00 95.06 93 GLY A C 1
ATOM 702 O O . GLY A 1 93 ? -21.775 -1.166 20.632 1.00 95.06 93 GLY A O 1
ATOM 703 N N . PRO A 1 94 ? -23.324 -0.629 22.175 1.00 95.44 94 PRO A N 1
ATOM 704 C CA . PRO A 1 94 ? -23.156 0.824 22.041 1.00 95.44 94 PRO A CA 1
ATOM 705 C C . PRO A 1 94 ? -21.735 1.332 22.330 1.00 95.44 94 PRO A C 1
ATOM 707 O O . PRO A 1 94 ? -21.318 2.348 21.777 1.00 95.44 94 PRO A O 1
ATOM 710 N N . ASN A 1 95 ? -20.994 0.629 23.193 1.00 96.69 95 ASN A N 1
A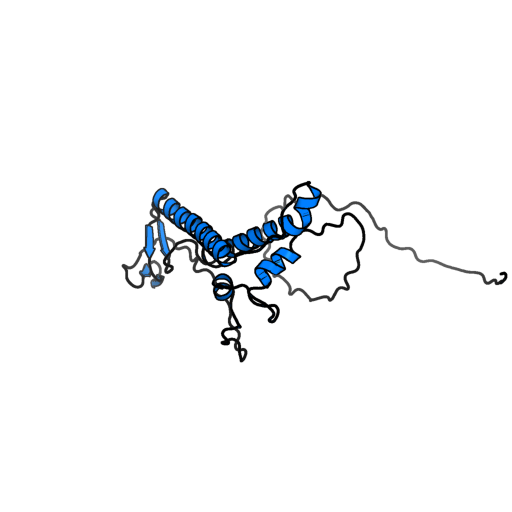TOM 711 C CA . ASN A 1 95 ? -19.676 1.037 23.689 1.00 96.69 95 ASN A CA 1
ATOM 712 C C . ASN A 1 95 ? -18.634 -0.090 23.650 1.00 96.69 95 ASN A C 1
ATOM 714 O O . ASN A 1 95 ? -17.606 0.000 24.325 1.00 96.69 95 ASN A O 1
ATOM 718 N N . THR A 1 96 ? -18.891 -1.134 22.859 1.00 96.88 96 THR A N 1
ATOM 719 C CA . THR A 1 96 ? -18.043 -2.329 22.793 1.00 96.88 96 THR A CA 1
ATOM 720 C C . THR A 1 96 ? -17.848 -2.766 21.343 1.00 96.88 96 THR A C 1
ATOM 722 O O . THR A 1 96 ? -18.811 -2.863 20.574 1.00 96.88 96 THR A O 1
ATOM 725 N N . ILE A 1 97 ? -16.590 -3.008 20.971 1.00 97.38 97 ILE A N 1
ATOM 726 C CA . ILE A 1 97 ? -16.201 -3.653 19.717 1.00 97.38 97 ILE A CA 1
ATOM 727 C C . ILE A 1 97 ? -15.706 -5.059 20.039 1.00 97.38 97 ILE A C 1
ATOM 729 O O . ILE A 1 97 ? -14.710 -5.201 20.744 1.00 97.38 97 ILE A O 1
ATOM 733 N N . ALA A 1 98 ? -16.351 -6.074 19.475 1.00 96.94 98 ALA A N 1
ATOM 734 C CA . ALA A 1 98 ? -15.795 -7.416 19.432 1.00 96.94 98 ALA A CA 1
ATOM 735 C C . ALA A 1 98 ? -14.697 -7.490 18.370 1.00 96.94 98 ALA A C 1
ATOM 737 O O . ALA A 1 98 ? -14.886 -6.992 17.254 1.00 96.94 98 ALA A O 1
ATOM 738 N N . VAL A 1 99 ? -13.561 -8.094 18.715 1.00 96.50 99 VAL A N 1
ATOM 739 C CA . VAL A 1 99 ? -12.412 -8.242 17.816 1.00 96.50 99 VAL A CA 1
ATOM 740 C C . VAL A 1 99 ? -12.211 -9.714 17.489 1.00 96.50 99 VAL A C 1
ATOM 742 O O . VAL A 1 99 ? -12.002 -10.539 18.374 1.00 96.50 99 VAL A O 1
ATOM 745 N N . GLU A 1 100 ? -12.253 -10.054 16.204 1.00 92.75 100 GLU A N 1
ATOM 746 C CA . GLU A 1 100 ? -11.987 -11.421 15.755 1.00 92.75 100 GLU A CA 1
ATOM 747 C C . GLU A 1 100 ? -10.568 -11.858 16.148 1.00 92.75 100 GLU A C 1
ATOM 749 O O . GLU A 1 100 ? -9.585 -11.237 15.744 1.00 92.75 100 GLU A O 1
ATOM 754 N N . GLY A 1 101 ? -10.472 -12.942 16.925 1.00 86.44 101 GLY A N 1
ATOM 755 C CA . GLY A 1 101 ? -9.195 -13.500 17.379 1.00 86.44 101 GLY A CA 1
ATOM 756 C C . GLY A 1 101 ? -8.554 -12.770 18.565 1.00 86.44 101 GLY A C 1
ATOM 757 O O . GLY A 1 101 ? -7.383 -13.018 18.847 1.00 86.44 101 GLY A O 1
ATOM 758 N N . GLY A 1 102 ? -9.290 -11.894 19.258 1.00 86.56 102 GLY A N 1
ATOM 759 C CA . GLY A 1 102 ? -8.789 -11.140 20.407 1.00 86.56 102 GLY A CA 1
ATOM 760 C C . GLY A 1 102 ? -9.853 -10.845 21.463 1.00 86.56 102 GLY A C 1
ATOM 761 O O . GLY A 1 102 ? -10.950 -11.397 21.439 1.00 86.56 102 GLY A O 1
ATOM 762 N N . GLU A 1 103 ? -9.497 -9.978 22.410 1.00 91.62 103 GLU A N 1
ATOM 763 C CA . GLU A 1 103 ? -10.411 -9.493 23.445 1.00 91.62 103 GLU A CA 1
ATOM 764 C C . GLU A 1 103 ? -11.280 -8.337 22.935 1.00 91.62 103 GLU A C 1
ATOM 766 O O . GLU A 1 103 ? -10.844 -7.503 22.134 1.00 91.62 103 GLU A O 1
ATOM 771 N N . ASP A 1 104 ? -12.507 -8.263 23.449 1.00 94.50 104 ASP A N 1
ATOM 772 C CA . ASP A 1 104 ? -13.423 -7.159 23.185 1.00 94.50 104 ASP A CA 1
ATOM 773 C C . ASP A 1 104 ? -12.871 -5.836 23.737 1.00 94.50 104 ASP A C 1
ATOM 775 O O . ASP A 1 104 ? -12.404 -5.733 24.874 1.00 94.50 104 ASP A O 1
ATOM 779 N N . VAL A 1 105 ? -12.986 -4.779 22.936 1.00 95.69 105 VAL A N 1
ATOM 780 C CA . VAL A 1 105 ? -12.497 -3.443 23.274 1.00 95.69 105 VAL A CA 1
ATOM 781 C C . VAL A 1 105 ? -13.666 -2.551 23.677 1.00 95.69 105 VAL A C 1
ATOM 783 O O . VAL A 1 105 ? -14.541 -2.230 22.868 1.00 95.69 105 VAL A O 1
ATOM 786 N N . ASN A 1 106 ? -13.650 -2.087 24.926 1.00 96.12 106 ASN A N 1
ATOM 787 C CA . ASN A 1 106 ? -14.591 -1.086 25.426 1.00 96.12 106 ASN A CA 1
ATOM 788 C C . ASN A 1 106 ? -14.085 0.336 25.158 1.00 96.12 106 ASN A C 1
ATOM 790 O O . ASN A 1 106 ? -12.910 0.645 25.371 1.00 96.12 106 ASN A O 1
ATOM 794 N N . PHE A 1 107 ? -14.980 1.231 24.740 1.00 95.69 107 PHE A N 1
ATOM 795 C CA . PHE A 1 107 ? -14.627 2.603 24.378 1.00 95.69 107 PHE A CA 1
ATOM 796 C C . PHE A 1 107 ? -15.658 3.631 24.859 1.00 95.69 107 PHE A C 1
ATOM 798 O O . PHE A 1 107 ? -16.860 3.382 24.931 1.00 95.69 107 PHE A O 1
ATOM 805 N N . LYS A 1 108 ? -15.179 4.849 25.138 1.00 96.50 108 LYS A N 1
ATOM 806 C CA . LYS A 1 108 ? -16.044 6.017 25.395 1.00 96.50 108 LYS A CA 1
ATOM 807 C C . LYS A 1 108 ? -16.462 6.719 24.105 1.00 96.50 108 LYS A C 1
ATOM 809 O O . LYS A 1 108 ? -17.567 7.236 24.010 1.00 96.50 108 LYS A O 1
ATOM 814 N N . GLN A 1 109 ? -15.557 6.758 23.132 1.00 96.00 109 GLN A N 1
ATOM 815 C CA . GLN A 1 109 ? -15.747 7.365 21.818 1.00 96.00 109 GLN A CA 1
ATOM 816 C C . GLN A 1 109 ? -15.124 6.452 20.764 1.00 96.00 109 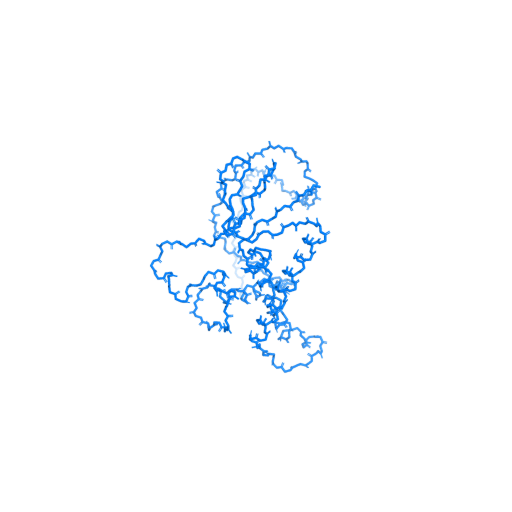GLN A C 1
ATOM 818 O O . GLN A 1 109 ? -14.098 5.828 21.032 1.00 96.00 109 GLN A O 1
ATOM 823 N N . ALA A 1 110 ? -15.734 6.392 19.583 1.00 96.25 110 ALA A N 1
ATOM 824 C CA . ALA A 1 110 ? -15.239 5.614 18.457 1.00 96.25 110 ALA A CA 1
ATOM 825 C C . ALA A 1 110 ? -15.159 6.483 17.202 1.00 96.25 110 ALA A C 1
ATOM 827 O O . ALA A 1 110 ? -16.015 7.335 16.962 1.00 96.25 110 ALA A O 1
ATOM 828 N N . VAL A 1 111 ? -14.134 6.229 16.390 1.00 96.69 111 VAL A N 1
ATOM 829 C CA . VAL A 1 111 ? -13.991 6.783 15.043 1.00 96.69 111 VAL A CA 1
ATOM 830 C C . VAL A 1 111 ? -14.034 5.617 14.068 1.00 96.69 111 VAL A C 1
ATOM 832 O O . VAL A 1 111 ? -13.204 4.715 14.14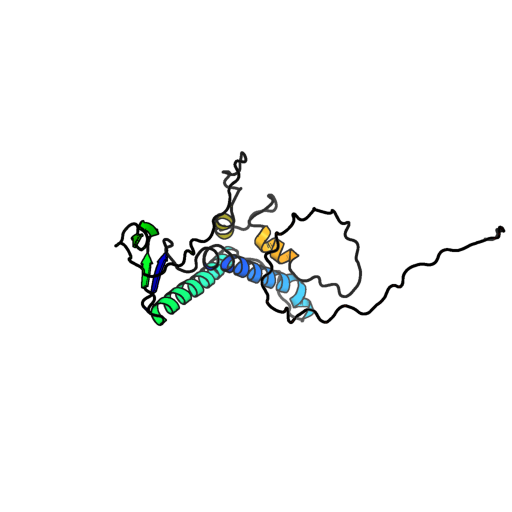2 1.00 96.69 111 VAL A O 1
ATOM 835 N N . VAL A 1 112 ? -15.008 5.631 13.158 1.00 96.25 112 VAL A N 1
ATOM 836 C CA . VAL A 1 112 ? -15.136 4.605 12.118 1.00 96.25 112 VAL A CA 1
ATOM 837 C C . VAL A 1 112 ? -14.353 5.055 10.890 1.00 96.25 112 VAL A C 1
ATOM 839 O O . VAL A 1 112 ? -14.708 6.042 10.249 1.00 96.25 112 VAL A O 1
ATOM 842 N N . ALA A 1 113 ? -13.284 4.327 10.574 1.00 96.88 113 ALA A N 1
ATOM 843 C CA . ALA A 1 113 ? -12.373 4.627 9.470 1.00 96.88 113 ALA A CA 1
ATOM 844 C C . ALA A 1 113 ? -12.052 3.369 8.640 1.00 96.88 113 ALA A C 1
ATOM 846 O O . ALA A 1 113 ? -10.907 3.127 8.280 1.00 96.88 113 ALA A O 1
ATOM 847 N N . THR A 1 114 ? -13.070 2.558 8.336 1.00 95.88 114 THR A N 1
ATOM 848 C CA . THR A 1 114 ? -12.937 1.257 7.646 1.00 95.88 114 THR A CA 1
ATOM 849 C C . THR A 1 114 ? -12.572 1.351 6.160 1.00 95.88 114 THR A C 1
ATOM 851 O O . THR A 1 114 ? -12.318 0.331 5.523 1.00 95.88 114 THR A O 1
ATOM 854 N N . GLY A 1 115 ? -12.528 2.560 5.595 1.00 94.94 115 GLY A N 1
ATOM 855 C CA . GLY A 1 115 ? -12.109 2.792 4.215 1.00 94.94 115 GLY A CA 1
ATOM 856 C C . GLY A 1 115 ? -13.156 2.393 3.170 1.00 94.94 115 GLY A C 1
ATOM 857 O O . GLY A 1 115 ? -14.357 2.576 3.365 1.00 94.94 115 GLY A O 1
ATOM 858 N N . SER A 1 116 ? -12.680 1.909 2.023 1.00 93.19 116 SER A N 1
ATOM 859 C CA . SER A 1 116 ? -13.476 1.582 0.832 1.00 93.19 116 SER A CA 1
ATOM 860 C C . SER A 1 116 ? -12.864 0.402 0.080 1.00 93.19 116 SER A C 1
ATOM 862 O O . SER A 1 116 ? -11.668 0.155 0.208 1.00 93.19 116 SER A O 1
ATOM 864 N N . TYR A 1 117 ? -13.651 -0.262 -0.764 1.00 90.81 117 TYR A N 1
ATOM 865 C CA . TYR A 1 117 ? -13.198 -1.357 -1.625 1.00 90.81 117 TYR A CA 1
ATOM 866 C C . TYR A 1 117 ? -13.629 -1.131 -3.087 1.00 90.81 117 TYR A C 1
ATOM 868 O O . TYR A 1 117 ? -14.606 -0.409 -3.321 1.00 90.81 117 TYR A O 1
ATOM 876 N N . PRO A 1 118 ? -12.920 -1.709 -4.079 1.00 89.31 118 PRO A N 1
ATOM 877 C CA . PRO A 1 118 ? -13.311 -1.619 -5.483 1.00 89.31 118 PRO A CA 1
ATOM 878 C C . PRO A 1 118 ? -14.693 -2.237 -5.727 1.00 89.31 118 PRO A C 1
ATOM 880 O O . PRO A 1 118 ? -14.950 -3.380 -5.351 1.00 89.31 118 PRO A O 1
ATOM 883 N N . LEU A 1 119 ? -15.583 -1.492 -6.384 1.00 90.31 119 LEU A N 1
ATOM 884 C CA . LEU A 1 119 ? -16.873 -2.018 -6.823 1.00 90.31 119 LEU A CA 1
ATOM 885 C C . LEU A 1 119 ? -16.663 -2.945 -8.028 1.00 90.31 119 LEU A C 1
ATOM 887 O O . LEU A 1 119 ? -16.113 -2.511 -9.039 1.00 90.31 119 LEU A O 1
ATOM 891 N N . ARG A 1 120 ? -17.161 -4.183 -7.950 1.00 85.69 120 ARG A N 1
ATOM 892 C CA . ARG A 1 120 ? -17.223 -5.107 -9.091 1.00 85.69 120 ARG A CA 1
ATOM 893 C C . ARG A 1 120 ? -18.657 -5.180 -9.629 1.00 85.69 120 ARG A C 1
ATOM 895 O O . ARG A 1 120 ? -19.510 -5.765 -8.962 1.00 85.69 120 ARG A O 1
ATOM 902 N N . PRO A 1 121 ? -18.966 -4.545 -10.775 1.00 87.69 121 PRO A N 1
ATOM 903 C CA . PRO A 1 121 ? -20.292 -4.647 -11.375 1.00 87.69 121 PRO A CA 1
ATOM 904 C C . PRO A 1 121 ? -20.524 -6.064 -11.936 1.00 87.69 121 PRO A C 1
ATOM 906 O O . PRO A 1 121 ? -19.561 -6.727 -12.307 1.00 87.69 121 PRO A O 1
ATOM 909 N N . PRO A 1 122 ? -21.777 -6.544 -12.021 1.00 88.50 122 PRO A N 1
ATOM 910 C CA . PRO A 1 122 ? -22.089 -7.874 -12.543 1.00 88.50 122 PRO A CA 1
ATOM 911 C C . PRO A 1 122 ? -22.041 -7.870 -14.079 1.00 88.50 122 PRO A C 1
ATOM 913 O O . PRO A 1 122 ? -23.074 -7.828 -14.743 1.00 88.50 122 PRO A O 1
ATOM 916 N N . ILE A 1 123 ? -20.835 -7.827 -14.645 1.00 90.94 123 ILE A N 1
ATOM 917 C CA . ILE A 1 123 ? -20.594 -7.874 -16.092 1.00 90.94 123 ILE A CA 1
ATOM 918 C C . ILE A 1 123 ? -19.890 -9.190 -16.410 1.00 90.94 123 ILE A C 1
ATOM 920 O O . ILE A 1 123 ? -18.843 -9.491 -15.833 1.00 90.94 123 ILE A O 1
ATOM 924 N N . ASP A 1 124 ? -20.449 -9.946 -17.351 1.00 87.56 124 ASP A N 1
ATOM 925 C CA . ASP A 1 124 ? -19.868 -11.208 -17.799 1.00 87.56 124 ASP A CA 1
ATOM 926 C C . ASP A 1 124 ? -18.428 -11.004 -18.294 1.00 87.56 124 ASP A C 1
ATOM 928 O O . ASP A 1 124 ? -18.134 -10.107 -19.087 1.00 87.56 124 ASP A O 1
ATOM 932 N N . GLY A 1 125 ? -17.517 -11.851 -17.813 1.00 81.75 125 GLY A N 1
ATOM 933 C CA . GLY A 1 125 ? -16.097 -11.811 -18.170 1.00 81.75 125 GLY A CA 1
ATOM 934 C C . GLY A 1 125 ? -15.201 -10.981 -17.243 1.00 81.75 125 GLY A C 1
ATOM 935 O O . GLY A 1 125 ? -13.983 -11.044 -17.408 1.00 81.75 125 GLY A O 1
ATOM 936 N N . LEU A 1 126 ? -15.742 -10.271 -16.243 1.00 83.88 126 LEU A N 1
ATOM 937 C CA . LEU A 1 126 ? -14.929 -9.520 -15.268 1.00 83.88 126 LEU A CA 1
ATOM 938 C C . LEU A 1 126 ? -14.089 -10.392 -14.329 1.00 83.88 126 LEU A C 1
ATOM 940 O O . LEU A 1 126 ? -13.101 -9.907 -13.786 1.00 83.88 126 LEU A O 1
ATOM 944 N N . ASP A 1 127 ? -14.431 -11.669 -14.175 1.00 83.38 127 ASP A N 1
ATOM 945 C CA . ASP A 1 127 ? -13.625 -12.628 -13.408 1.00 83.38 127 ASP A CA 1
ATOM 946 C C . ASP A 1 127 ? -12.421 -13.165 -14.203 1.00 83.38 127 ASP A C 1
ATOM 948 O O . ASP A 1 127 ? -11.654 -13.997 -13.717 1.00 83.38 127 ASP A O 1
ATOM 952 N N . SER A 1 128 ? -12.236 -12.696 -15.443 1.00 84.75 128 SER A N 1
ATOM 953 C CA . SER A 1 128 ? -11.064 -13.018 -16.252 1.00 84.75 128 SER A CA 1
ATOM 954 C C . SER A 1 128 ? -9.774 -12.582 -15.546 1.00 84.75 128 SER A C 1
ATOM 956 O O . SER A 1 128 ? -9.695 -11.447 -15.078 1.00 84.75 128 SER A O 1
ATOM 958 N N . PRO A 1 129 ? -8.694 -13.388 -15.580 1.00 81.06 129 PRO A N 1
ATOM 959 C CA . PRO A 1 129 ? -7.385 -13.000 -15.043 1.00 81.06 129 PRO A CA 1
ATOM 960 C C . PRO A 1 129 ? -6.791 -11.722 -15.658 1.00 81.06 129 PRO A C 1
ATOM 962 O O . PRO A 1 129 ? -5.843 -11.157 -15.121 1.00 81.06 129 PRO A O 1
ATOM 965 N N . ARG A 1 130 ? -7.313 -11.279 -16.810 1.00 81.50 130 ARG A N 1
ATOM 966 C CA . ARG A 1 130 ? -6.904 -10.030 -17.472 1.00 81.50 130 ARG A CA 1
ATOM 967 C C . ARG A 1 130 ? -7.654 -8.800 -16.956 1.00 81.50 130 ARG A C 1
ATOM 969 O O . ARG A 1 130 ? -7.201 -7.686 -17.194 1.00 81.50 130 ARG A O 1
ATOM 976 N N . CYS A 1 131 ? -8.779 -8.994 -16.275 1.00 85.38 131 CYS A N 1
ATOM 977 C CA . CYS A 1 131 ? -9.568 -7.938 -15.660 1.00 85.38 131 CYS A CA 1
ATOM 978 C C . CYS A 1 131 ? -9.123 -7.799 -14.204 1.00 85.38 131 CYS A C 1
ATOM 980 O O . CYS A 1 131 ? -9.513 -8.573 -13.335 1.00 85.38 131 CYS A O 1
ATOM 982 N N . VAL A 1 132 ? -8.261 -6.819 -13.948 1.00 87.56 132 VAL A N 1
ATOM 983 C CA . VAL A 1 132 ? -7.719 -6.562 -12.612 1.00 87.56 132 VAL A CA 1
ATOM 984 C C . VAL A 1 132 ? -8.289 -5.270 -12.044 1.00 87.56 132 VAL A C 1
ATOM 986 O O . VAL A 1 132 ? -8.467 -4.285 -12.758 1.00 87.56 132 VAL A O 1
ATOM 989 N N . ASP A 1 133 ? -8.565 -5.265 -10.744 1.00 89.81 133 ASP A N 1
ATOM 990 C CA . ASP A 1 133 ? -8.842 -4.035 -10.006 1.00 89.81 133 ASP A CA 1
ATOM 991 C C . ASP A 1 133 ? -7.534 -3.304 -9.654 1.00 89.81 133 ASP A C 1
ATOM 993 O O . ASP A 1 133 ? -6.440 -3.700 -10.060 1.00 89.81 133 ASP A O 1
ATOM 997 N N . SER A 1 134 ? -7.634 -2.205 -8.904 1.00 87.88 134 SER A N 1
ATOM 998 C CA . SER A 1 134 ? -6.473 -1.395 -8.523 1.00 87.88 134 SER A CA 1
ATOM 999 C C . SER A 1 134 ? -5.420 -2.170 -7.723 1.00 87.88 134 SER A C 1
ATOM 1001 O O . SER A 1 134 ? -4.234 -1.867 -7.838 1.00 87.88 134 SER A O 1
ATOM 1003 N N . GLU A 1 135 ? -5.826 -3.167 -6.936 1.00 89.25 135 GLU A N 1
ATOM 1004 C CA . GLU A 1 135 ? -4.898 -3.989 -6.164 1.00 89.25 135 GLU A CA 1
ATOM 1005 C C . GLU A 1 135 ? -4.188 -4.994 -7.073 1.00 89.25 135 GLU A C 1
ATOM 1007 O O . GLU A 1 135 ? -2.956 -5.032 -7.104 1.00 89.25 135 GLU A O 1
ATOM 1012 N N . GLY A 1 136 ? -4.947 -5.729 -7.894 1.00 89.31 136 GLY A N 1
ATOM 1013 C CA . GLY A 1 136 ? -4.386 -6.666 -8.871 1.00 89.31 136 GLY A CA 1
ATOM 1014 C C . GLY A 1 136 ? -3.469 -5.980 -9.887 1.00 89.31 136 GLY A C 1
ATOM 1015 O O . GLY A 1 136 ? -2.447 -6.534 -10.292 1.00 89.31 136 GLY A O 1
ATOM 1016 N N . LEU A 1 137 ? -3.789 -4.738 -10.244 1.00 89.62 137 LEU A N 1
ATOM 1017 C CA . LEU A 1 137 ? -2.945 -3.843 -11.021 1.00 89.62 137 LEU A CA 1
ATOM 1018 C C . LEU A 1 137 ? -1.596 -3.589 -10.332 1.00 89.62 137 LEU A C 1
ATOM 1020 O O . LEU A 1 137 ? -0.541 -3.788 -10.929 1.00 89.62 137 LEU A O 1
ATOM 1024 N N . LEU A 1 138 ? -1.598 -3.155 -9.075 1.00 90.69 138 LEU A N 1
ATOM 1025 C CA . LEU A 1 138 ? -0.364 -2.811 -8.365 1.00 90.69 138 LEU A CA 1
ATOM 1026 C C . LEU A 1 138 ? 0.483 -4.036 -7.988 1.00 90.69 138 LEU A C 1
ATOM 1028 O O . LEU A 1 138 ? 1.672 -3.882 -7.691 1.00 90.69 138 LEU A O 1
ATOM 1032 N N . ALA A 1 139 ? -0.107 -5.230 -8.027 1.00 89.56 139 ALA A N 1
ATOM 1033 C CA . ALA A 1 139 ? 0.549 -6.510 -7.779 1.00 89.56 139 ALA A CA 1
ATOM 1034 C C . ALA A 1 139 ? 1.221 -7.131 -9.022 1.00 89.56 139 ALA A C 1
ATOM 1036 O O . ALA A 1 139 ? 1.861 -8.175 -8.905 1.00 89.56 139 ALA A O 1
ATOM 1037 N N . GLN A 1 140 ? 1.105 -6.517 -10.206 1.00 88.50 140 GLN A N 1
ATOM 1038 C CA . GLN A 1 140 ? 1.687 -7.067 -11.435 1.00 88.50 140 GLN A CA 1
ATOM 1039 C C . GLN A 1 140 ? 3.216 -7.199 -11.341 1.00 88.50 140 GLN A C 1
ATOM 1041 O O . GLN A 1 140 ? 3.920 -6.262 -10.957 1.00 88.50 140 GLN A O 1
ATOM 1046 N N . THR A 1 141 ? 3.732 -8.359 -11.752 1.00 85.44 141 THR A N 1
ATOM 1047 C CA . THR A 1 141 ? 5.171 -8.679 -11.784 1.00 85.44 141 THR A CA 1
ATOM 1048 C C . THR A 1 141 ? 5.810 -8.434 -13.147 1.00 85.44 141 THR A C 1
ATOM 1050 O O . THR A 1 141 ? 7.032 -8.433 -13.260 1.00 85.44 141 THR A O 1
ATOM 1053 N N . GLN A 1 142 ? 4.997 -8.202 -14.179 1.00 83.50 142 GLN A N 1
ATOM 1054 C CA . GLN A 1 142 ? 5.437 -7.933 -15.544 1.00 83.50 142 GLN A CA 1
ATOM 1055 C C . GLN A 1 142 ? 4.700 -6.720 -16.112 1.00 83.50 142 GLN A C 1
ATOM 1057 O O . GLN A 1 142 ? 3.556 -6.442 -15.746 1.00 83.50 142 GLN A O 1
ATOM 1062 N N . LEU A 1 143 ? 5.354 -6.005 -17.031 1.00 80.44 143 LEU A N 1
ATOM 1063 C CA . LEU A 1 143 ? 4.695 -4.953 -17.798 1.00 80.44 143 LEU A CA 1
ATOM 1064 C C . LEU A 1 143 ? 3.699 -5.601 -18.767 1.00 80.44 143 LEU A C 1
ATOM 1066 O O . LEU A 1 143 ? 4.106 -6.445 -19.570 1.00 80.44 143 LEU A O 1
ATOM 1070 N N . PRO A 1 144 ? 2.412 -5.223 -18.740 1.00 65.25 144 PRO A N 1
ATOM 1071 C CA . PRO A 1 144 ? 1.460 -5.739 -19.710 1.00 65.25 144 PRO A CA 1
ATOM 1072 C C . PRO A 1 144 ? 1.833 -5.273 -21.124 1.00 65.25 144 PRO A C 1
ATOM 1074 O O . PRO A 1 144 ? 2.187 -4.113 -21.352 1.00 65.25 144 PRO A O 1
ATOM 1077 N N . GLY A 1 145 ? 1.706 -6.178 -22.096 1.00 57.59 145 GLY A N 1
ATOM 1078 C CA . GLY A 1 145 ? 1.812 -5.836 -23.513 1.00 57.59 145 GLY A CA 1
ATOM 1079 C C . GLY A 1 145 ? 0.712 -4.862 -23.954 1.00 57.59 145 GLY A C 1
ATOM 1080 O O . GLY A 1 145 ? -0.353 -4.766 -23.340 1.00 57.59 145 GLY A O 1
ATOM 1081 N N . ARG A 1 146 ? 0.956 -4.127 -25.047 1.00 45.03 146 ARG A N 1
ATOM 1082 C CA . ARG A 1 146 ? -0.013 -3.190 -25.641 1.00 45.03 146 ARG A CA 1
ATOM 1083 C C . ARG A 1 146 ? -1.244 -3.958 -26.138 1.00 45.03 146 ARG A C 1
ATOM 1085 O O . ARG A 1 146 ? -1.203 -4.516 -27.228 1.00 45.03 146 ARG A O 1
ATOM 1092 N N . GLY A 1 147 ? -2.330 -3.993 -25.366 1.00 37.59 147 GLY A N 1
ATOM 1093 C CA . GLY A 1 147 ? -3.557 -4.648 -25.830 1.00 37.59 147 GLY A CA 1
ATOM 1094 C C . GLY A 1 147 ? -4.552 -5.082 -24.760 1.00 37.59 147 GLY A C 1
ATOM 1095 O O . GLY A 1 147 ? -5.024 -6.209 -24.809 1.00 37.59 147 GLY A O 1
ATOM 1096 N N . CYS A 1 148 ? -4.880 -4.219 -23.805 1.00 29.44 148 CYS A N 1
ATOM 1097 C CA . CYS A 1 148 ? -6.205 -4.171 -23.180 1.00 29.44 148 CYS A CA 1
ATOM 1098 C C . CYS A 1 148 ? -6.311 -2.835 -22.452 1.00 29.44 148 CYS A C 1
ATOM 1100 O O . CYS A 1 148 ? -5.362 -2.416 -21.788 1.00 29.44 148 CYS A O 1
ATOM 1102 N N . GLY A 1 149 ? -7.425 -2.134 -22.646 1.00 44.97 149 GLY A N 1
ATOM 1103 C CA . GLY A 1 149 ? -7.713 -0.937 -21.874 1.00 44.97 149 GLY A CA 1
ATOM 1104 C C . GLY A 1 149 ? -7.715 -1.259 -20.381 1.00 44.97 149 GLY A C 1
ATOM 1105 O O . GLY A 1 149 ? -8.229 -2.296 -19.982 1.00 44.97 149 GLY A O 1
ATOM 1106 N N . GLU A 1 150 ? -7.152 -0.320 -19.618 1.00 45.19 150 GLU A N 1
ATOM 1107 C CA . GLU A 1 150 ? -7.466 -0.047 -18.210 1.00 45.19 150 GLU A CA 1
ATOM 1108 C C . GLU A 1 150 ? -6.837 -1.012 -17.189 1.00 45.19 150 GLU A C 1
ATOM 1110 O O . GLU A 1 150 ? -7.175 -2.184 -17.078 1.00 45.19 150 GLU A O 1
ATOM 1115 N N . GLY A 1 151 ? -5.848 -0.504 -16.447 1.00 35.91 151 GLY A N 1
ATOM 1116 C CA . GLY A 1 151 ? -5.079 -1.276 -15.476 1.00 35.91 151 GLY A CA 1
ATOM 1117 C C . GLY A 1 151 ? -3.604 -0.886 -15.479 1.00 35.91 151 GLY A C 1
ATOM 1118 O O . GLY A 1 151 ? -3.234 0.194 -15.029 1.00 35.91 151 GLY A O 1
ATOM 1119 N N . ALA A 1 152 ? -2.728 -1.750 -16.000 1.00 36.44 152 ALA A N 1
ATOM 1120 C CA . ALA A 1 152 ? -1.270 -1.620 -15.818 1.00 36.44 152 ALA A CA 1
ATOM 1121 C C . ALA A 1 152 ? -0.557 -0.738 -16.841 1.00 36.44 152 ALA A C 1
ATOM 1123 O O . ALA A 1 152 ? 0.466 -0.127 -16.528 1.00 36.44 152 ALA A O 1
ATOM 1124 N N . GLY A 1 153 ? -1.182 -0.525 -17.999 1.00 36.34 153 GLY A N 1
ATOM 1125 C CA . GLY A 1 153 ? -0.827 0.591 -18.861 1.00 36.34 153 GLY A CA 1
ATOM 1126 C C . GLY A 1 153 ? -1.161 1.927 -18.208 1.00 36.34 153 GLY A C 1
ATOM 1127 O O . GLY A 1 153 ? -0.422 2.870 -18.404 1.00 36.34 153 GLY A O 1
ATOM 1128 N N . GLN A 1 154 ? -2.205 2.029 -17.383 1.00 40.94 154 GLN A N 1
ATOM 1129 C CA . GLN A 1 154 ? -2.692 3.317 -16.893 1.00 40.94 154 GLN A CA 1
ATOM 1130 C C . GLN A 1 154 ? -1.719 3.999 -15.932 1.00 40.94 154 GLN A C 1
ATOM 1132 O O . GLN A 1 154 ? -1.487 5.178 -16.100 1.00 40.94 154 GLN A O 1
ATOM 1137 N N . ALA A 1 155 ? -1.036 3.305 -15.021 1.00 41.31 155 ALA A N 1
ATOM 1138 C CA . ALA A 1 155 ? -0.077 3.986 -14.138 1.00 41.31 155 ALA A CA 1
ATOM 1139 C C . ALA A 1 155 ? 1.119 4.604 -14.904 1.00 41.31 155 ALA A C 1
ATOM 1141 O O . ALA A 1 155 ? 1.512 5.739 -14.634 1.00 41.31 155 ALA A O 1
ATOM 1142 N N . LEU A 1 156 ? 1.667 3.899 -15.905 1.00 41.62 156 LEU A N 1
ATOM 1143 C CA . LEU A 1 156 ? 2.764 4.400 -16.752 1.00 41.62 156 LEU A CA 1
ATOM 1144 C C . LEU A 1 156 ? 2.284 5.297 -17.916 1.00 41.62 156 LEU A C 1
ATOM 1146 O O . LEU A 1 156 ? 2.993 6.214 -18.321 1.00 41.62 156 LEU A O 1
ATOM 1150 N N . GLN A 1 157 ? 1.082 5.084 -18.450 1.00 40.19 157 GLN A N 1
ATOM 1151 C CA . GLN A 1 157 ? 0.455 5.875 -19.521 1.00 40.19 157 GLN A CA 1
ATOM 1152 C C . GLN A 1 157 ? -0.171 7.166 -18.96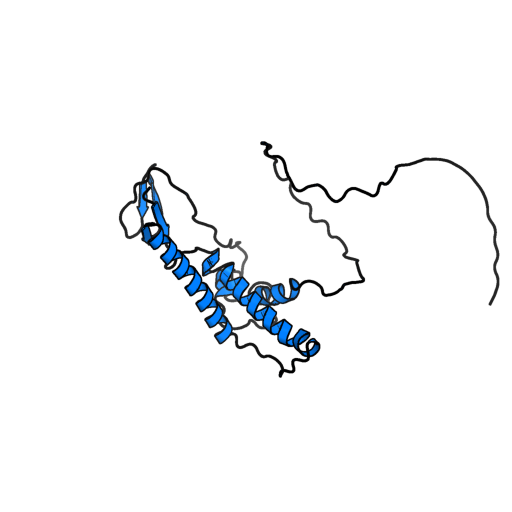8 1.00 40.19 157 GLN A C 1
ATOM 1154 O O . GLN A 1 157 ? -0.058 8.208 -19.604 1.00 40.19 157 GLN A O 1
ATOM 1159 N N . GLU A 1 158 ? -0.760 7.151 -17.771 1.00 38.94 158 GLU A N 1
ATOM 1160 C CA . GLU A 1 158 ? -1.160 8.357 -17.031 1.00 38.94 158 GLU A CA 1
ATOM 1161 C C . GLU A 1 158 ? 0.074 9.154 -16.618 1.00 38.94 158 GLU A C 1
ATOM 1163 O O . GLU A 1 158 ? 0.050 10.372 -16.746 1.00 38.94 158 GLU A O 1
ATOM 1168 N N . ALA A 1 159 ? 1.194 8.515 -16.252 1.00 38.94 159 ALA A N 1
ATOM 1169 C CA . ALA A 1 159 ? 2.470 9.222 -16.098 1.00 38.94 159 ALA A CA 1
ATOM 1170 C C . ALA A 1 159 ? 2.930 9.884 -17.416 1.00 38.94 159 ALA A C 1
ATOM 1172 O O . ALA A 1 159 ? 3.443 11.005 -17.408 1.00 38.94 159 ALA A O 1
ATOM 1173 N N . ARG A 1 160 ? 2.682 9.250 -18.574 1.00 39.75 160 ARG A N 1
ATOM 1174 C CA . ARG A 1 160 ? 2.931 9.855 -19.897 1.00 39.75 160 ARG A CA 1
ATOM 1175 C C . ARG A 1 160 ? 1.953 10.997 -20.235 1.00 39.75 160 ARG A C 1
ATOM 1177 O O . ARG A 1 160 ? 2.382 11.934 -20.907 1.00 39.75 160 ARG A O 1
ATOM 1184 N N . HIS A 1 161 ? 0.695 10.954 -19.775 1.00 39.44 161 HIS A N 1
ATOM 1185 C CA . HIS A 1 161 ? -0.358 11.952 -20.053 1.00 39.44 161 HIS A CA 1
ATOM 1186 C C . HIS A 1 161 ? -0.470 13.104 -19.035 1.00 39.44 161 HIS A C 1
ATOM 1188 O O . HIS A 1 161 ? -0.956 14.173 -19.398 1.00 39.44 161 HIS A O 1
ATOM 1194 N N . HIS A 1 162 ? -0.010 12.931 -17.794 1.00 40.03 162 HIS A N 1
ATOM 1195 C CA . HIS A 1 162 ? 0.024 13.973 -16.757 1.00 40.03 162 HIS A CA 1
ATOM 1196 C C . HIS A 1 162 ? 1.373 14.691 -16.638 1.00 40.03 162 HIS A C 1
ATOM 1198 O O . HIS A 1 162 ? 1.508 15.605 -15.823 1.00 40.03 162 HIS A O 1
ATOM 1204 N N . ALA A 1 163 ? 2.349 14.356 -17.487 1.00 34.75 163 ALA A N 1
ATOM 1205 C CA . ALA A 1 163 ? 3.466 15.256 -17.742 1.00 34.75 163 ALA A CA 1
ATOM 1206 C C . ALA A 1 163 ? 2.901 16.592 -18.277 1.00 34.75 163 ALA A C 1
ATOM 1208 O O . ALA A 1 163 ? 2.127 16.569 -19.240 1.00 34.75 163 ALA A O 1
ATOM 1209 N N . PRO A 1 164 ? 3.229 17.749 -17.670 1.00 30.48 164 PRO A N 1
ATOM 1210 C CA . PRO A 1 164 ? 2.698 19.030 -18.118 1.00 30.48 164 PRO A CA 1
ATOM 1211 C C . PRO A 1 164 ? 3.053 19.257 -19.598 1.00 30.48 164 PRO A C 1
ATOM 1213 O O . PRO A 1 164 ? 4.176 18.942 -20.008 1.00 30.48 164 PRO A O 1
ATOM 1216 N N . PRO A 1 165 ? 2.125 19.780 -20.422 1.00 35.16 165 PRO A N 1
ATOM 1217 C CA . PRO A 1 165 ? 2.413 20.048 -21.824 1.00 35.16 165 PRO A CA 1
ATOM 1218 C C . PRO A 1 165 ? 3.565 21.053 -21.941 1.00 35.16 165 PRO A C 1
ATOM 1220 O O . PRO A 1 165 ? 3.588 22.073 -21.254 1.00 35.16 165 PRO A O 1
ATOM 1223 N N . ARG A 1 166 ? 4.520 20.759 -22.831 1.00 53.53 166 ARG A N 1
ATOM 1224 C CA . ARG A 1 166 ? 5.706 21.589 -23.105 1.00 53.53 166 ARG A CA 1
ATOM 1225 C C . ARG A 1 166 ? 5.453 22.761 -24.070 1.00 53.53 166 ARG A C 1
ATOM 1227 O O . ARG A 1 166 ? 6.412 23.415 -24.461 1.00 53.53 166 ARG A O 1
ATOM 1234 N N . ASP A 1 167 ? 4.205 23.081 -24.411 1.00 36.47 167 ASP A N 1
ATOM 1235 C CA . ASP A 1 167 ? 3.907 24.171 -25.351 1.00 36.47 167 ASP A CA 1
ATOM 1236 C C . ASP A 1 167 ? 3.553 25.488 -24.653 1.00 36.47 167 ASP A C 1
ATOM 1238 O O . ASP A 1 167 ? 2.394 25.832 -24.405 1.00 36.47 167 ASP A O 1
ATOM 1242 N N . LEU A 1 168 ? 4.595 26.291 -24.433 1.00 41.91 168 LEU A N 1
ATOM 1243 C CA . LEU A 1 168 ? 4.499 27.747 -24.479 1.00 41.91 168 LEU A CA 1
ATOM 1244 C C . LEU A 1 168 ? 4.269 28.158 -25.941 1.00 41.91 168 LEU A C 1
ATOM 1246 O O . LEU A 1 168 ? 5.191 28.505 -26.670 1.00 41.91 168 LEU A O 1
ATOM 1250 N N . GLY A 1 169 ? 3.005 28.117 -26.359 1.00 36.28 169 GLY A N 1
ATOM 1251 C CA . GLY A 1 169 ? 2.551 28.739 -27.597 1.00 36.28 169 GLY A CA 1
ATOM 1252 C C . GLY A 1 169 ? 1.880 27.780 -28.572 1.00 36.28 169 GLY A C 1
ATOM 1253 O O . GLY A 1 169 ? 2.527 26.983 -29.231 1.00 36.28 169 GLY A O 1
ATOM 1254 N N . ARG A 1 170 ? 0.581 28.029 -28.791 1.00 33.16 170 ARG A N 1
ATOM 1255 C CA . ARG A 1 170 ? -0.183 27.629 -29.988 1.00 33.16 170 ARG A CA 1
ATOM 1256 C C . ARG A 1 170 ? -0.673 26.166 -30.019 1.00 33.16 170 ARG A C 1
ATOM 1258 O O . ARG A 1 170 ? -0.132 25.325 -30.713 1.00 33.16 170 ARG A O 1
ATOM 1265 N N . GLN A 1 171 ? -1.862 25.932 -29.465 1.00 31.41 171 GLN A N 1
ATOM 1266 C CA . GLN A 1 171 ? -3.111 25.810 -30.243 1.00 31.41 171 GLN A CA 1
ATOM 1267 C C . GLN A 1 171 ? -4.234 25.256 -29.363 1.00 31.41 171 GLN A C 1
ATOM 1269 O O . GLN A 1 171 ? -4.195 24.131 -28.878 1.00 31.41 171 GLN A O 1
ATOM 1274 N N . GLY A 1 172 ? -5.282 26.061 -29.204 1.00 33.78 172 GLY A N 1
ATOM 1275 C CA . GLY A 1 172 ? -6.592 25.563 -28.823 1.00 33.78 172 GLY A CA 1
ATOM 1276 C C . GLY A 1 172 ? -7.314 24.988 -30.039 1.00 33.78 172 GLY A C 1
ATOM 1277 O O . GLY A 1 172 ? -7.246 25.569 -31.119 1.00 33.78 172 GLY A O 1
ATOM 1278 N N . ARG A 1 173 ? -8.025 23.877 -29.825 1.00 33.38 173 ARG A N 1
ATOM 1279 C CA . ARG A 1 173 ? -9.364 23.551 -30.357 1.00 33.38 173 ARG A CA 1
ATOM 1280 C C . ARG A 1 173 ? -9.749 22.157 -29.847 1.00 33.38 173 ARG A C 1
ATOM 1282 O O . ARG A 1 173 ? -9.529 21.153 -30.508 1.00 33.38 173 ARG A O 1
ATOM 1289 N N . GLY A 1 174 ? -10.324 22.105 -28.648 1.00 28.19 174 GLY A N 1
ATOM 1290 C CA . GLY A 1 174 ? -11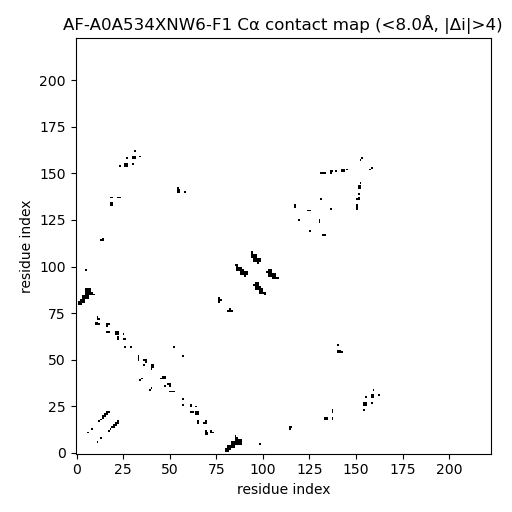.025 20.920 -28.155 1.00 28.19 174 GLY A CA 1
ATOM 1291 C C . GLY A 1 174 ? -12.515 21.039 -28.461 1.00 28.19 174 GLY A C 1
ATOM 1292 O O . GLY A 1 174 ? -13.174 21.951 -27.960 1.00 28.19 174 GLY A O 1
ATOM 1293 N N . HIS A 1 175 ? -13.047 20.139 -29.289 1.00 31.78 175 HIS A N 1
ATOM 1294 C CA . HIS A 1 175 ? -14.487 19.950 -29.457 1.00 31.78 175 HIS A CA 1
ATOM 1295 C C . HIS A 1 175 ? -15.092 19.464 -28.132 1.00 31.78 175 HIS A C 1
ATOM 1297 O O . HIS A 1 175 ? -14.767 18.386 -27.644 1.00 31.78 175 HIS A O 1
ATOM 1303 N N . GLY A 1 176 ? -15.965 20.276 -27.533 1.00 27.22 176 GLY A N 1
ATOM 1304 C CA . GLY A 1 176 ? -16.640 19.941 -26.284 1.00 27.22 176 GLY A CA 1
ATOM 1305 C C . GLY A 1 176 ? -17.809 18.983 -26.502 1.00 27.22 176 GLY A C 1
ATOM 1306 O O . GLY A 1 176 ? -18.816 19.369 -27.092 1.00 27.22 176 GLY A O 1
ATOM 1307 N N . GLN A 1 177 ? -17.720 17.776 -25.944 1.00 29.89 177 GLN A N 1
ATOM 1308 C CA . GLN A 1 177 ? -18.906 16.995 -25.597 1.00 29.89 177 GLN A CA 1
ATOM 1309 C C . GLN A 1 177 ? -19.315 17.344 -24.161 1.00 29.89 177 GLN A C 1
ATOM 1311 O O . GLN A 1 177 ? -18.571 17.149 -23.202 1.00 29.89 177 GLN A O 1
ATOM 1316 N N . ARG A 1 178 ? -20.501 17.945 -24.020 1.00 31.34 178 ARG A N 1
ATOM 1317 C CA . ARG A 1 178 ? -21.095 18.329 -22.734 1.00 31.34 178 ARG A CA 1
ATOM 1318 C C . ARG A 1 178 ? -21.661 17.091 -22.035 1.00 31.34 178 ARG A C 1
ATOM 1320 O O . ARG A 1 178 ? -22.774 16.682 -22.346 1.00 31.34 178 ARG A O 1
ATOM 1327 N N . ALA A 1 179 ? -20.964 16.569 -21.030 1.00 31.11 179 ALA A N 1
ATOM 1328 C CA . ALA A 1 179 ? -21.583 15.710 -20.022 1.00 31.11 179 ALA A CA 1
ATOM 1329 C C . ALA A 1 179 ? -22.218 16.589 -18.927 1.00 31.11 179 ALA A C 1
ATOM 1331 O O . ALA A 1 179 ? -21.559 17.428 -18.307 1.00 31.11 179 ALA A O 1
ATOM 1332 N N . ARG A 1 180 ? -23.534 16.451 -18.733 1.00 30.11 180 ARG A N 1
ATOM 1333 C CA . ARG A 1 180 ? -24.322 17.198 -17.742 1.00 30.11 180 ARG A CA 1
ATOM 1334 C C . ARG A 1 180 ? -23.906 16.778 -16.323 1.00 30.11 180 ARG A C 1
ATOM 1336 O O . ARG A 1 180 ? -24.029 15.613 -15.967 1.00 30.11 180 ARG A O 1
ATOM 1343 N N . ARG A 1 181 ? -23.437 17.731 -15.507 1.00 28.14 181 ARG A N 1
ATOM 1344 C CA . ARG A 1 181 ? -23.199 17.537 -14.064 1.00 28.14 181 ARG A CA 1
ATOM 1345 C C . ARG A 1 181 ? -24.540 17.385 -13.322 1.00 28.14 181 ARG A C 1
ATOM 1347 O O . ARG A 1 181 ? -25.392 18.257 -13.504 1.00 28.14 181 ARG A O 1
ATOM 1354 N N . PRO A 1 182 ? -24.727 16.372 -12.458 1.00 31.41 182 PRO A N 1
ATOM 1355 C CA . PRO A 1 182 ? -25.874 16.328 -11.555 1.00 31.41 182 PRO A CA 1
ATOM 1356 C C . PRO A 1 182 ? -25.737 17.382 -10.433 1.00 31.41 182 PRO A C 1
ATOM 1358 O O . PRO A 1 182 ? -24.612 17.743 -10.060 1.00 31.41 182 PRO A O 1
ATOM 1361 N N . PRO A 1 183 ? -26.855 17.916 -9.903 1.00 33.72 183 PRO A N 1
ATOM 1362 C CA . PRO A 1 183 ? -26.831 19.020 -8.950 1.00 33.72 183 PRO A CA 1
ATOM 1363 C C . PRO A 1 183 ? -26.330 18.567 -7.573 1.00 33.72 183 PRO A C 1
ATOM 1365 O O . PRO A 1 183 ? -26.863 17.638 -6.969 1.00 33.72 183 PRO A O 1
ATOM 1368 N N . ARG A 1 184 ? -25.317 19.267 -7.051 1.00 34.25 184 ARG A N 1
ATOM 1369 C CA . ARG A 1 184 ? -24.895 19.153 -5.650 1.00 34.25 184 ARG A CA 1
ATOM 1370 C C . ARG A 1 184 ? -25.905 19.895 -4.774 1.00 34.25 184 ARG A C 1
ATOM 1372 O O . ARG A 1 184 ? -26.113 21.091 -4.971 1.00 34.25 184 ARG A O 1
ATOM 1379 N N . ARG A 1 185 ? -26.513 19.196 -3.812 1.00 31.38 185 ARG A N 1
ATOM 1380 C CA . ARG A 1 185 ? -27.274 19.824 -2.723 1.00 31.38 185 ARG A CA 1
ATOM 1381 C C . ARG A 1 185 ? -26.308 20.675 -1.891 1.00 31.38 185 ARG A C 1
ATOM 1383 O O . ARG A 1 185 ? -25.288 20.169 -1.432 1.00 31.38 185 ARG A O 1
ATOM 1390 N N . ARG A 1 186 ? -26.598 21.974 -1.786 1.00 33.47 186 ARG A N 1
ATOM 1391 C CA . ARG A 1 186 ? -25.928 22.916 -0.883 1.00 33.47 186 ARG A CA 1
ATOM 1392 C C . ARG A 1 186 ? -26.529 22.747 0.509 1.00 33.47 186 ARG A C 1
ATOM 1394 O O . ARG A 1 186 ? -27.738 22.897 0.634 1.00 33.47 186 ARG A O 1
ATOM 1401 N N . ASP A 1 187 ? -25.688 22.510 1.508 1.00 37.25 187 ASP A N 1
ATOM 1402 C CA . ASP A 1 187 ? -25.976 22.915 2.883 1.00 37.25 187 ASP A CA 1
ATOM 1403 C C . ASP A 1 187 ? -25.092 24.128 3.193 1.00 37.25 187 ASP A C 1
ATOM 1405 O O . ASP A 1 187 ? -23.867 24.031 3.268 1.00 37.25 187 ASP A O 1
ATOM 1409 N N . ASP A 1 188 ? -25.739 25.289 3.291 1.00 36.16 188 ASP A N 1
ATOM 1410 C CA . ASP A 1 188 ? -25.154 26.558 3.717 1.00 36.16 188 ASP A CA 1
ATOM 1411 C C . ASP A 1 188 ? -25.041 26.572 5.244 1.00 36.16 188 ASP A C 1
ATOM 1413 O O . ASP A 1 188 ? -26.059 26.676 5.926 1.00 36.16 188 ASP A O 1
ATOM 1417 N N . ARG A 1 189 ? -23.815 26.544 5.785 1.00 34.47 189 ARG A N 1
ATOM 1418 C CA . ARG A 1 189 ? -23.481 27.170 7.080 1.00 34.47 189 ARG A CA 1
ATOM 1419 C C . ARG A 1 189 ? -22.056 27.730 7.062 1.00 34.47 189 ARG A C 1
ATOM 1421 O O . ARG A 1 189 ? -21.089 27.026 7.320 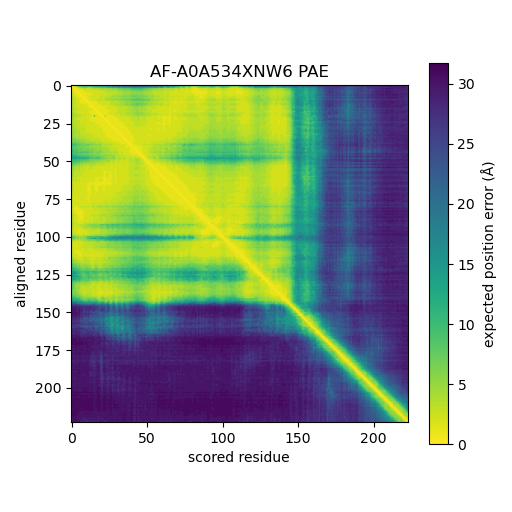1.00 34.47 189 ARG A O 1
ATOM 1428 N N . GLY A 1 190 ? -21.982 29.023 6.746 1.00 38.19 190 GLY A N 1
ATOM 1429 C CA . GLY A 1 190 ? -21.011 30.015 7.217 1.00 38.19 190 GLY A CA 1
ATOM 1430 C C . GLY A 1 190 ? -19.555 29.599 7.445 1.00 38.19 190 GLY A C 1
ATOM 1431 O O . GLY A 1 190 ? -19.193 29.201 8.547 1.00 38.19 190 GLY A O 1
ATOM 1432 N N . ARG A 1 191 ? -18.695 29.899 6.466 1.00 31.64 191 ARG A N 1
ATOM 1433 C CA . ARG A 1 191 ? -17.325 30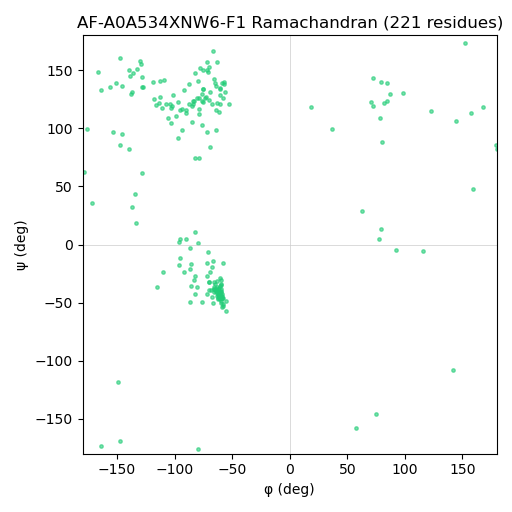.403 6.682 1.00 31.64 191 ARG A CA 1
ATOM 1434 C C . ARG A 1 191 ? -16.922 31.285 5.486 1.00 31.64 191 ARG A C 1
ATOM 1436 O O . ARG A 1 191 ? -17.270 30.934 4.363 1.00 31.64 191 ARG A O 1
ATOM 1443 N N . PRO A 1 192 ? -16.251 32.433 5.693 1.00 33.41 192 PRO A N 1
ATOM 1444 C CA . PRO A 1 192 ? -15.869 33.323 4.600 1.00 33.41 192 PRO A CA 1
ATOM 1445 C C . PRO A 1 192 ? -14.666 32.768 3.819 1.00 33.41 192 PRO A C 1
ATOM 1447 O O . PRO A 1 192 ? -13.602 32.526 4.390 1.00 33.41 192 PRO A O 1
ATOM 1450 N N . ASP A 1 193 ? -14.846 32.592 2.508 1.00 33.53 193 ASP A N 1
ATOM 1451 C CA . ASP A 1 193 ? -13.816 32.167 1.556 1.00 33.53 193 ASP A CA 1
ATOM 1452 C C . ASP A 1 193 ? -12.792 33.287 1.312 1.00 33.53 193 ASP A C 1
ATOM 1454 O O . ASP A 1 193 ? -12.967 34.172 0.472 1.00 33.53 193 ASP A O 1
ATOM 1458 N N . ALA A 1 194 ? -11.666 33.229 2.016 1.00 34.69 194 ALA A N 1
ATOM 1459 C CA . ALA A 1 194 ? -10.478 33.996 1.674 1.00 34.69 194 ALA A CA 1
ATOM 1460 C C . ALA A 1 194 ? -9.689 33.262 0.579 1.00 34.69 194 ALA A C 1
ATOM 1462 O O . ALA A 1 194 ? -8.687 32.649 0.899 1.00 34.69 194 ALA A O 1
ATOM 1463 N N . HIS A 1 195 ? -10.151 33.268 -0.682 1.00 32.75 195 HIS A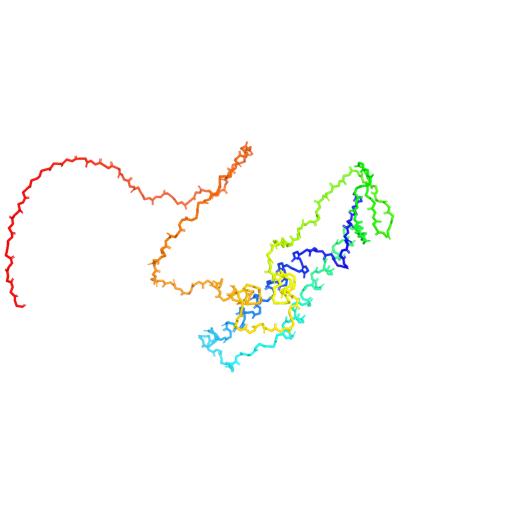 N 1
ATOM 1464 C CA . HIS A 1 195 ? -9.313 33.009 -1.879 1.00 32.75 195 HIS A CA 1
ATOM 1465 C C . HIS A 1 195 ? -10.034 33.263 -3.225 1.00 32.75 195 HIS A C 1
ATOM 1467 O O . HIS A 1 195 ? -9.773 32.600 -4.227 1.00 32.75 195 HIS A O 1
ATOM 1473 N N . SER A 1 196 ? -10.910 34.270 -3.312 1.00 31.89 196 SER A N 1
ATOM 1474 C CA . SER A 1 196 ? -11.535 34.666 -4.586 1.00 31.89 196 SER A CA 1
ATOM 1475 C C . SER A 1 196 ? -11.394 36.161 -4.875 1.00 31.89 196 SER A C 1
ATOM 1477 O O . SER A 1 196 ? -12.379 36.875 -5.017 1.00 31.89 196 SER A O 1
ATOM 1479 N N . HIS A 1 197 ? -10.157 36.642 -5.005 1.00 28.66 197 HIS A N 1
ATOM 1480 C CA . HIS A 1 197 ? -9.873 37.956 -5.589 1.00 28.66 197 HIS A CA 1
ATOM 1481 C C . HIS A 1 197 ? -8.636 37.893 -6.488 1.00 28.66 197 HIS A C 1
ATOM 1483 O O . HIS A 1 197 ? -7.539 38.240 -6.070 1.00 28.66 197 HIS A O 1
ATOM 1489 N N . ARG A 1 198 ? -8.825 37.445 -7.736 1.00 32.19 198 ARG A N 1
ATOM 1490 C CA . ARG A 1 198 ? -8.086 37.905 -8.932 1.00 32.19 198 ARG A CA 1
ATOM 1491 C C . ARG A 1 198 ? -8.576 37.157 -10.171 1.00 32.19 198 ARG A C 1
ATOM 1493 O O . ARG A 1 198 ? -7.977 36.175 -10.578 1.00 32.19 198 ARG A O 1
ATOM 1500 N N . ALA A 1 199 ? -9.689 37.616 -10.743 1.00 33.22 199 ALA A N 1
ATOM 1501 C CA . ALA A 1 199 ? -10.019 37.447 -12.168 1.00 33.22 199 ALA A CA 1
ATOM 1502 C C . ALA A 1 199 ? -11.365 38.121 -12.489 1.00 33.22 199 ALA A C 1
ATOM 1504 O O . ALA A 1 199 ? -12.327 37.457 -12.861 1.00 33.22 199 ALA A O 1
ATOM 1505 N N . ARG A 1 200 ? -11.461 39.446 -12.325 1.00 28.69 200 ARG A N 1
ATOM 1506 C CA . ARG A 1 200 ? -12.524 40.251 -12.949 1.00 28.69 200 ARG A CA 1
ATOM 1507 C C . ARG A 1 200 ? -11.991 41.637 -13.287 1.00 28.69 200 ARG A C 1
ATOM 1509 O O . ARG A 1 200 ? -12.133 42.568 -12.511 1.00 28.69 200 ARG A O 1
ATOM 1516 N N . ALA A 1 201 ? -11.382 41.750 -14.457 1.00 29.34 201 ALA A N 1
ATOM 1517 C CA . ALA A 1 201 ? -11.278 43.002 -15.190 1.00 29.34 201 ALA A CA 1
ATOM 1518 C C . ALA A 1 201 ? -11.145 42.632 -16.666 1.00 29.34 201 ALA A C 1
ATOM 1520 O O . ALA A 1 201 ? -10.090 42.189 -17.087 1.00 29.34 201 ALA A O 1
ATOM 1521 N N . HIS A 1 202 ? -12.266 42.661 -17.384 1.00 31.88 202 HIS A N 1
ATOM 1522 C CA . HIS A 1 202 ? -12.411 43.154 -18.756 1.00 31.88 202 HIS A CA 1
ATOM 1523 C C . HIS A 1 202 ? -13.903 43.055 -19.080 1.00 31.88 202 HIS A C 1
ATOM 1525 O O . HIS A 1 202 ? -14.455 41.975 -19.296 1.00 31.88 202 HIS A O 1
ATOM 1531 N N . GLY A 1 203 ? -14.565 44.206 -18.965 1.00 26.14 203 GLY A N 1
ATOM 1532 C CA . GLY A 1 203 ? -15.991 44.371 -19.184 1.00 26.14 203 GLY A CA 1
ATOM 1533 C C . GLY A 1 203 ? -16.379 44.112 -20.637 1.00 26.14 203 GLY A C 1
ATOM 1534 O O . GLY A 1 203 ? -15.665 44.473 -21.569 1.00 26.14 203 GLY A O 1
ATOM 1535 N N . ARG A 1 204 ? -17.544 43.494 -20.810 1.00 27.72 204 ARG A N 1
ATOM 1536 C CA . ARG A 1 204 ? -18.351 43.596 -22.023 1.00 27.72 204 ARG A CA 1
ATOM 1537 C C . ARG A 1 204 ? -19.597 44.381 -21.642 1.00 27.72 204 ARG A C 1
ATOM 1539 O O . ARG A 1 204 ? -20.348 43.922 -20.785 1.00 27.72 204 ARG A O 1
ATOM 1546 N N . GLU A 1 205 ? -19.791 45.542 -22.254 1.00 29.33 205 GLU A N 1
ATOM 1547 C CA . GLU A 1 205 ? -21.062 46.263 -22.182 1.00 29.33 205 GLU A CA 1
ATOM 1548 C C . GLU A 1 205 ? -22.115 45.642 -23.120 1.00 29.33 205 GLU A C 1
ATOM 1550 O O . GLU A 1 205 ? -21.746 45.047 -24.142 1.00 29.33 205 GLU A O 1
ATOM 1555 N N . PRO A 1 206 ? -23.421 45.764 -22.806 1.00 34.88 206 PRO A N 1
ATOM 1556 C CA . PRO A 1 206 ? -24.496 45.225 -23.625 1.00 34.88 206 PRO A CA 1
ATOM 1557 C C . PRO A 1 206 ? -25.194 46.293 -24.492 1.00 34.88 206 PRO A C 1
ATOM 1559 O O . PRO A 1 206 ? -25.712 47.274 -23.980 1.00 34.88 206 PRO A O 1
ATOM 1562 N N . GLY A 1 207 ? -25.311 46.000 -25.793 1.00 30.09 207 GLY A N 1
ATOM 1563 C CA . GLY A 1 207 ? -26.494 46.242 -26.637 1.00 30.09 207 GLY A CA 1
ATOM 1564 C C . GLY A 1 207 ? -26.899 47.674 -27.026 1.00 30.09 207 GLY A C 1
ATOM 1565 O O . GLY A 1 207 ? -27.361 48.452 -26.202 1.00 30.09 207 GLY A O 1
ATOM 1566 N N . SER A 1 208 ? -26.979 47.936 -28.336 1.00 27.81 208 SER A N 1
ATOM 1567 C CA . SER A 1 208 ? -27.990 48.848 -28.888 1.00 27.81 208 SER A CA 1
ATOM 1568 C C . SER A 1 208 ? -28.463 48.403 -30.280 1.00 27.81 208 SER A C 1
ATOM 1570 O O . SER A 1 208 ? -27.703 47.930 -31.123 1.00 27.81 208 SER A O 1
ATOM 1572 N N . ARG A 1 209 ? -29.783 48.484 -30.466 1.00 30.44 209 ARG A N 1
ATOM 1573 C CA . ARG A 1 209 ? -30.517 48.316 -31.726 1.00 30.44 209 ARG A CA 1
ATOM 1574 C C . ARG A 1 209 ? -30.333 49.573 -32.586 1.00 30.44 209 ARG A C 1
ATOM 1576 O O . ARG A 1 209 ? -30.340 50.662 -32.024 1.00 30.44 209 ARG A O 1
ATOM 1583 N N . GLY A 1 210 ? -30.360 49.440 -33.914 1.00 26.05 210 GLY A N 1
ATOM 1584 C CA . GLY A 1 210 ? -30.817 50.539 -34.776 1.00 26.05 210 GLY A CA 1
ATOM 1585 C C . GLY A 1 210 ? -30.118 50.716 -36.124 1.00 26.05 210 GLY A C 1
ATOM 1586 O O . GLY A 1 210 ? -29.056 51.306 -36.201 1.00 26.05 210 GLY A O 1
ATOM 1587 N N . ASP A 1 211 ? -30.851 50.325 -37.168 1.00 29.61 211 ASP A N 1
ATOM 1588 C CA . ASP A 1 211 ? -31.177 51.153 -38.339 1.00 29.61 211 ASP A CA 1
ATOM 1589 C C . ASP A 1 211 ? -30.189 51.336 -39.527 1.00 29.61 211 ASP A C 1
ATOM 1591 O O . ASP A 1 211 ? -29.130 51.940 -39.442 1.00 29.61 211 ASP A O 1
ATOM 1595 N N . ARG A 1 212 ? -30.726 50.943 -40.698 1.00 30.53 212 ARG A N 1
ATOM 1596 C CA . ARG A 1 212 ? -30.669 51.592 -42.029 1.00 30.53 212 ARG A CA 1
ATOM 1597 C C . ARG A 1 212 ? -29.384 51.609 -42.887 1.00 30.53 212 ARG A C 1
ATOM 1599 O O . ARG A 1 212 ? -28.487 52.413 -42.710 1.00 30.53 212 ARG A O 1
ATOM 1606 N N . ARG A 1 213 ? -29.589 50.977 -44.060 1.00 29.02 213 ARG A N 1
ATOM 1607 C CA . ARG A 1 213 ? -29.487 51.536 -45.436 1.00 29.02 213 ARG A CA 1
ATOM 1608 C C . ARG A 1 213 ? -28.129 51.543 -46.164 1.00 29.02 213 ARG A C 1
ATOM 1610 O O . ARG A 1 213 ? -27.210 52.233 -45.761 1.00 29.02 213 ARG A O 1
ATOM 1617 N N . ARG A 1 214 ? -28.219 51.016 -47.408 1.00 30.98 214 ARG A N 1
ATOM 1618 C CA . ARG A 1 214 ? -27.470 51.358 -48.653 1.00 30.98 214 ARG A CA 1
ATOM 1619 C C . ARG A 1 214 ? -25.991 50.910 -48.660 1.00 30.98 214 ARG A C 1
ATOM 1621 O O . ARG A 1 214 ? -25.349 50.950 -47.633 1.00 30.98 214 ARG A O 1
ATOM 1628 N N . ALA A 1 215 ? -25.353 50.462 -49.742 1.00 32.91 215 ALA A N 1
ATOM 1629 C CA . ALA A 1 215 ? -25.654 50.287 -51.168 1.00 32.91 215 ALA A CA 1
ATOM 1630 C C . ALA A 1 215 ? -24.703 49.182 -51.706 1.00 32.91 215 ALA A C 1
ATOM 1632 O O . ALA A 1 215 ? -23.572 49.073 -51.251 1.00 32.91 215 ALA A O 1
ATOM 1633 N N . ARG A 1 216 ? -25.170 48.217 -52.511 1.00 34.06 216 ARG A N 1
ATOM 1634 C CA . ARG A 1 216 ? -24.871 48.076 -53.959 1.00 34.06 216 ARG A CA 1
ATOM 1635 C C . ARG A 1 216 ? -23.638 48.834 -54.490 1.00 34.06 216 ARG A C 1
ATOM 1637 O O . ARG A 1 216 ? -23.699 50.053 -54.557 1.00 34.06 216 ARG A O 1
ATOM 1644 N N . GLN A 1 217 ? -22.663 48.080 -55.018 1.00 36.09 217 GLN A N 1
ATOM 1645 C CA . GLN A 1 217 ? -21.967 48.194 -56.329 1.00 36.09 217 GLN A CA 1
ATOM 1646 C C . GLN A 1 217 ? -20.604 47.475 -56.205 1.00 36.09 217 GLN A C 1
ATOM 1648 O O . GLN A 1 217 ? -19.863 47.749 -55.277 1.00 36.09 217 GLN A O 1
ATOM 1653 N N . ALA A 1 218 ? -20.356 46.356 -56.892 1.00 33.53 218 ALA A N 1
ATOM 1654 C CA . ALA A 1 218 ? -20.070 46.174 -58.323 1.00 33.53 218 ALA A CA 1
ATOM 1655 C C . ALA A 1 218 ? -18.580 46.375 -58.672 1.00 33.53 218 ALA A C 1
ATOM 1657 O O . ALA A 1 218 ? -17.974 47.342 -58.234 1.00 33.53 218 ALA A O 1
ATOM 1658 N N . GLN A 1 219 ? -18.102 45.488 -59.561 1.00 40.72 219 GLN A N 1
ATOM 1659 C CA . GLN A 1 219 ? -16.815 45.470 -60.285 1.00 40.72 219 GLN A CA 1
ATOM 1660 C C . GLN A 1 219 ? -15.650 44.850 -59.482 1.00 40.72 219 GLN A C 1
ATOM 1662 O O . GLN A 1 219 ? -15.394 45.236 -58.355 1.00 40.72 219 GLN A O 1
ATOM 1667 N N . GLY A 1 220 ? -14.940 43.815 -59.939 1.00 29.64 220 GLY A N 1
ATOM 1668 C CA . GLY A 1 220 ? -14.676 43.368 -61.308 1.00 29.64 220 GLY A CA 1
ATOM 1669 C C . GLY A 1 220 ? -13.302 43.873 -61.756 1.00 29.64 220 GLY A C 1
ATOM 1670 O O . GLY A 1 220 ? -13.060 45.069 -61.664 1.00 29.64 220 GLY A O 1
ATOM 1671 N N . HIS A 1 221 ? -12.475 42.961 -62.295 1.00 35.12 221 HIS A N 1
ATOM 1672 C CA . HIS A 1 221 ? -11.123 43.156 -62.861 1.00 35.12 221 HIS A CA 1
ATOM 1673 C C . HIS A 1 221 ? -9.972 43.278 -61.839 1.00 35.12 221 HIS A C 1
ATOM 1675 O O . HIS A 1 221 ? -10.118 43.930 -60.823 1.00 35.12 221 HIS A O 1
ATOM 1681 N N . ARG A 1 222 ? -8.780 42.697 -62.038 1.00 37.00 222 ARG A N 1
ATOM 1682 C CA . ARG A 1 222 ? -8.122 42.094 -63.212 1.00 37.00 222 ARG A CA 1
ATOM 1683 C C . ARG A 1 222 ? -6.897 41.292 -62.728 1.00 37.00 222 ARG A C 1
ATOM 1685 O O . ARG A 1 222 ? -6.216 41.782 -61.839 1.00 37.00 222 ARG A O 1
ATOM 1692 N N . ARG A 1 223 ? -6.611 40.215 -63.473 1.00 40.16 223 ARG A N 1
ATOM 1693 C CA . ARG A 1 223 ? -5.336 39.495 -63.688 1.00 40.16 223 ARG A CA 1
ATOM 1694 C C . ARG A 1 223 ? -4.712 38.729 -62.528 1.00 40.16 223 ARG A C 1
ATOM 1696 O O . ARG A 1 223 ? -4.366 39.346 -61.507 1.00 40.16 223 ARG A O 1
#

Radius of gyration: 28.94 Å; Cα contacts (8 Å, |Δi|>4): 173; chains: 1; bounding box: 56×65×90 Å

Foldseek 3Di:
DAAEDEEQDPFDDPCCLAQHVQLLVLLLVVLLVLVCLVPPCVVVVHDDDNDDDDLQVSLVVSVVRSVVVRVVVVVVCVVVNYHYHHADWDDPDPFWTDGVPDDIDGHPDDDDDVDDDDDDDPDPPCPPLVNDDSRSLSPDNDQDDPDDDDGVCCSSVVSVVPPPDPDPDDDDDDDDDDDDDDDDDDDDDDDDDPPPPDDDDDDDDDDDDDDDDDDDDDDDDDD

Mean predicted aligned error: 16.1 Å

Solvent-accessible surface area (backbone atoms only — not comparable to full-atom values): 15104 Å² total; per-residue (Å²): 134,90,46,77,46,74,41,61,59,99,61,61,62,58,56,50,40,68,56,35,55,49,43,49,50,44,49,25,52,55,43,46,53,54,49,39,60,75,73,44,32,63,81,74,72,45,87,76,76,90,85,78,86,61,60,58,61,54,49,53,51,32,51,50,55,37,52,55,51,29,52,48,50,54,49,51,31,60,77,69,61,39,43,79,45,72,22,52,72,42,80,76,50,100,46,32,33,39,29,52,94,58,73,67,47,76,49,95,74,86,83,93,77,88,79,84,76,88,85,80,75,100,51,93,70,54,86,36,93,84,53,49,55,70,52,58,34,74,65,56,77,66,85,73,72,98,82,73,87,78,45,63,60,42,51,51,47,46,38,65,67,68,50,77,83,86,70,94,69,91,81,90,85,80,86,81,80,86,78,84,78,80,86,79,86,82,83,89,78,91,78,85,78,90,83,82,86,88,89,87,87,80,87,80,86,83,87,84,88,83,85,84,82,88,78,93,81,86,83,83,89,81,137

Secondary structure (DSSP, 8-state):
--EEEEE-SSSSSHHHHHSSHHHHHHHHHHHHHHHHHHHTGGGGT---PPP---HHHHHHHHHHHHHHHHHHHHHHHHHTTEEEEES-EEEEETTEEEETTSPPEE-SS--------------TTTTSTT---HHHHHT-SSPPPS--SSSHHHHHHHHHHSSPP--SS---------PPPPPPPP-------TT--S-------------------------

Sequence (223 aa):
AKAVCIEKEPELGGTCLRIGCIPTKAWVQTAFFLKEAEESFAKLGIKISEPTLDFATANEWKAAVVKQMTSGVASLFKANGVEWVKGTGRFSGPNTIAVEGGEDVNFKQAVVATGSYPLRPPIDGLDSPRCVDSEGLLAQTQLPGRGCGEGAGQALQEARHHAPPRDLGRQGRGHGQRARRPPRRRDDRGRPDAHSHRARAHGREPGSRGDRRRARQAQGHRR